Protein AF-A0A183IHG0-F1 (afdb_monomer)

Solvent-accessible surface area (backbone atoms only — not comparable to full-atom values): 10741 Å² total; per-residue (Å²): 137,87,69,76,66,63,61,55,54,58,57,44,57,65,54,65,66,64,78,67,78,83,77,64,92,80,55,91,81,74,73,56,95,62,63,88,54,51,73,65,40,53,49,41,50,54,60,56,46,52,55,64,72,67,48,51,69,80,58,50,41,47,51,57,54,49,48,34,72,80,36,59,76,58,39,66,68,37,84,91,49,49,85,55,53,77,80,56,46,78,76,28,69,68,48,49,53,52,40,54,51,50,54,50,48,55,49,42,50,63,55,20,80,81,40,60,72,68,29,53,58,54,47,54,53,52,40,53,54,36,57,77,57,67,61,49,47,69,66,61,52,59,50,51,65,52,49,35,60,76,60,68,54,80,54,65,69,46,48,50,37,50,49,52,52,50,49,53,52,28,51,50,48,52,58,60,61,68,79,75,117

Nearest PDB structures (foldseek):
  8oup-assembly1_A  TM=8.843E-01  e=2.912E-05  Spisula solidissima
  1dm1-assembly1_A  TM=8.588E-01  e=1.322E-04  Aplysia limacina
  5mba-assembly1_A  TM=8.550E-01  e=1.687E-04  Aplysia limacina
  2fam-assembly1_A  TM=7.960E-01  e=1.953E-04  Aplysia limacina
  3a5a-assembly1_A  TM=8.791E-01  e=3.003E-03  Tokunagayusurika akamusi

Sequence (181 aa):
MYTQSKFCDEEKAGRDAVSGVDAWENTPDGSDFLSHFSLREKELLSVSMKKLEQLEEDNAVKIFIRLFQENPAYKSLFPKLRFMGDADIVNSTALVAHTQLILKMIKTFINGFQNESTCAVVLKRAETAHRKFDIKPSQVSTLFPILMEILDISHNETQAAWKKLFETFSIRIEKMKLYSM

Radius of gyration: 17.23 Å; Cα contacts (8 Å, |Δi|>4): 108; chains: 1; bounding box: 38×42×52 Å

Organism: NCBI:txid241478

Mean predicted aligned error: 10.25 Å

Structure (mmCIF, N/CA/C/O backbone):
data_AF-A0A183IHG0-F1
#
_entry.id   AF-A0A183IHG0-F1
#
loop_
_atom_site.group_PDB
_atom_site.id
_atom_site.type_symbol
_atom_site.label_atom_id
_atom_site.label_alt_id
_atom_site.label_comp_id
_atom_site.label_asym_id
_atom_site.label_entity_id
_atom_site.label_seq_id
_atom_site.pdbx_PDB_ins_code
_atom_site.Cartn_x
_atom_site.Cartn_y
_atom_site.Cartn_z
_atom_site.occupancy
_atom_site.B_iso_or_equiv
_atom_site.auth_seq_id
_atom_site.auth_comp_id
_atom_site.auth_asym_id
_atom_site.auth_atom_id
_atom_site.pdbx_PDB_model_num
ATOM 1 N N . MET A 1 1 ? -9.024 -1.432 33.447 1.00 31.58 1 MET A N 1
ATOM 2 C CA . MET A 1 1 ? -7.582 -1.105 33.445 1.00 31.58 1 MET A CA 1
ATOM 3 C C . MET A 1 1 ? -6.859 -2.153 32.608 1.00 31.58 1 MET A C 1
ATOM 5 O O . MET A 1 1 ? -6.679 -3.269 33.069 1.00 31.58 1 MET A O 1
ATOM 9 N N . TYR A 1 2 ? -6.567 -1.836 31.346 1.00 29.53 2 TYR A N 1
ATOM 10 C CA . TYR A 1 2 ? -5.823 -2.703 30.423 1.00 29.53 2 TYR A CA 1
ATOM 11 C C . TYR A 1 2 ? -4.333 -2.398 30.611 1.00 29.53 2 TYR A C 1
ATOM 13 O O . TYR A 1 2 ? -3.916 -1.264 30.393 1.00 29.53 2 TYR A O 1
ATOM 21 N N . THR A 1 3 ? -3.551 -3.354 31.107 1.00 33.47 3 THR A N 1
ATOM 22 C CA . THR A 1 3 ? -2.159 -3.114 31.501 1.00 33.47 3 THR A CA 1
ATOM 23 C C . THR A 1 3 ? -1.201 -3.135 30.309 1.00 33.47 3 THR A C 1
ATOM 25 O O . THR A 1 3 ? -1.292 -3.959 29.399 1.00 33.47 3 THR A O 1
ATOM 28 N N . GLN A 1 4 ? -0.227 -2.230 30.392 1.00 30.28 4 GLN A N 1
ATOM 29 C CA . GLN A 1 4 ? 0.912 -1.945 29.508 1.00 30.28 4 GLN A CA 1
ATOM 30 C C . GLN A 1 4 ? 1.800 -3.163 29.157 1.00 30.28 4 GLN A C 1
ATOM 32 O O . GLN A 1 4 ? 2.670 -3.071 28.298 1.00 30.28 4 GLN A O 1
ATOM 37 N N . SER A 1 5 ? 1.556 -4.321 29.781 1.00 27.56 5 SER A N 1
ATOM 38 C CA . SER A 1 5 ? 2.349 -5.551 29.649 1.00 27.56 5 SER A CA 1
ATOM 39 C C . SER A 1 5 ? 2.256 -6.195 28.263 1.00 27.56 5 SER A C 1
ATOM 41 O O . SER A 1 5 ? 3.259 -6.678 27.756 1.00 27.56 5 SER A O 1
ATOM 43 N N . LYS A 1 6 ? 1.086 -6.161 27.607 1.00 35.44 6 LYS A N 1
ATOM 44 C CA . LYS A 1 6 ? 0.911 -6.784 26.276 1.00 35.44 6 LYS A CA 1
ATOM 45 C C . LYS A 1 6 ? 1.591 -6.021 25.136 1.00 35.44 6 LYS A C 1
ATOM 47 O O . LYS A 1 6 ? 1.761 -6.577 24.057 1.00 35.44 6 LYS A O 1
ATOM 52 N N . PHE A 1 7 ? 1.964 -4.761 25.362 1.00 27.34 7 PHE A N 1
ATOM 53 C CA . PHE A 1 7 ? 2.604 -3.927 24.345 1.00 27.34 7 PHE A CA 1
ATOM 54 C C . PHE A 1 7 ? 4.066 -4.341 24.115 1.00 27.34 7 PHE A C 1
ATOM 56 O O . PHE A 1 7 ? 4.508 -4.415 22.972 1.00 27.34 7 PHE A O 1
ATOM 63 N N . CYS A 1 8 ? 4.787 -4.706 25.183 1.00 27.98 8 CYS A N 1
ATOM 64 C CA . CYS A 1 8 ? 6.158 -5.21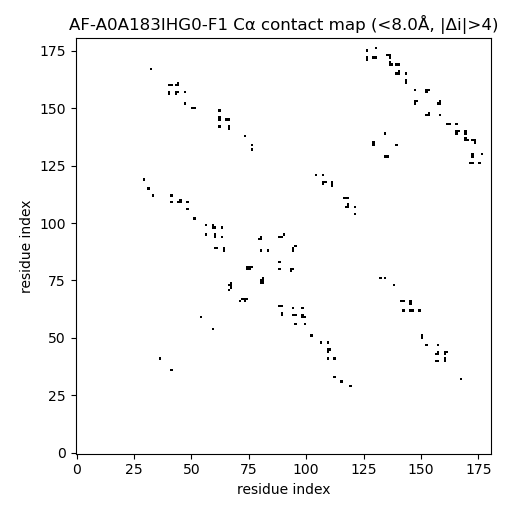2 25.077 1.00 27.98 8 CYS A CA 1
ATOM 65 C C . CYS A 1 8 ? 6.228 -6.592 24.412 1.00 27.98 8 CYS A C 1
ATOM 67 O O . CYS A 1 8 ? 7.162 -6.845 23.657 1.00 27.98 8 CYS A O 1
ATOM 69 N N . ASP A 1 9 ? 5.246 -7.466 24.645 1.00 28.81 9 ASP A N 1
ATOM 70 C CA . ASP A 1 9 ? 5.282 -8.840 24.129 1.00 28.81 9 ASP A CA 1
ATOM 71 C C . ASP A 1 9 ? 5.080 -8.905 22.602 1.00 28.81 9 ASP A C 1
ATOM 73 O O . ASP A 1 9 ? 5.727 -9.708 21.928 1.00 28.81 9 ASP A O 1
ATOM 77 N N . GLU A 1 10 ? 4.258 -8.021 22.020 1.00 33.53 10 GLU A N 1
ATOM 78 C CA . GLU A 1 10 ? 4.063 -7.949 20.559 1.00 33.53 10 GLU A CA 1
ATOM 79 C C . GLU A 1 10 ? 5.271 -7.323 19.836 1.00 33.53 10 GLU A C 1
ATOM 81 O O . GLU A 1 10 ? 5.645 -7.763 18.747 1.00 33.53 10 GLU A O 1
ATOM 86 N N . GLU A 1 11 ? 5.930 -6.336 20.451 1.00 29.59 11 GLU A N 1
ATOM 87 C CA . GLU A 1 11 ? 7.147 -5.717 19.909 1.00 29.59 11 GLU A CA 1
ATOM 88 C C . GLU A 1 11 ? 8.363 -6.656 20.016 1.00 29.59 11 GLU A C 1
ATOM 90 O O . GLU A 1 11 ? 9.250 -6.653 19.159 1.00 29.59 11 GLU A O 1
ATOM 95 N N . LYS A 1 12 ? 8.389 -7.507 21.052 1.00 29.11 12 LYS A N 1
ATOM 96 C CA . LYS A 1 12 ? 9.415 -8.534 21.258 1.00 29.11 12 LYS A CA 1
ATOM 97 C C . LYS A 1 12 ? 9.239 -9.719 20.306 1.00 29.11 12 LYS A C 1
ATOM 99 O O . LYS A 1 12 ? 10.215 -10.128 19.692 1.00 29.11 12 LYS A O 1
ATOM 104 N N . ALA A 1 13 ? 8.007 -10.162 20.042 1.00 32.72 13 ALA A N 1
ATOM 105 C CA . ALA A 1 13 ? 7.731 -11.166 19.008 1.00 32.72 13 ALA A CA 1
ATOM 106 C C . ALA A 1 13 ? 8.153 -10.703 17.594 1.00 32.72 13 ALA A C 1
ATOM 108 O O . ALA A 1 13 ? 8.568 -11.515 16.768 1.00 32.72 13 ALA A O 1
ATOM 109 N N . GLY A 1 14 ? 8.097 -9.393 17.320 1.00 31.39 14 GLY A N 1
ATOM 110 C CA . GLY A 1 14 ? 8.613 -8.802 16.081 1.00 31.39 14 GLY A CA 1
ATOM 111 C C . GLY A 1 14 ? 10.145 -8.728 15.997 1.00 31.39 14 GLY A C 1
ATOM 112 O O . GLY A 1 14 ? 10.688 -8.766 14.891 1.00 31.39 14 GLY A O 1
ATOM 113 N N . ARG A 1 15 ? 10.837 -8.643 17.144 1.00 28.81 15 ARG A N 1
ATOM 114 C CA . ARG A 1 15 ? 12.309 -8.626 17.253 1.00 28.81 15 ARG A CA 1
ATOM 115 C C . ARG A 1 15 ? 12.919 -10.029 17.289 1.00 28.81 15 ARG A C 1
ATOM 117 O O . ARG A 1 15 ? 13.927 -10.250 16.630 1.00 28.81 15 ARG A O 1
ATOM 124 N N . ASP A 1 16 ? 12.294 -10.986 17.966 1.00 29.36 16 ASP A N 1
ATOM 125 C CA . ASP A 1 16 ? 12.826 -12.349 18.110 1.00 29.36 16 ASP A CA 1
ATOM 126 C C . ASP A 1 16 ? 12.657 -13.191 16.829 1.00 29.36 16 ASP A C 1
ATOM 128 O O . ASP A 1 16 ? 13.379 -14.161 16.620 1.00 29.36 16 ASP A O 1
ATOM 132 N N . ALA A 1 17 ? 11.788 -12.773 15.901 1.00 37.28 17 ALA A N 1
ATOM 133 C CA . ALA A 1 17 ? 11.700 -13.343 14.552 1.00 37.28 17 ALA A CA 1
ATOM 134 C C . ALA A 1 17 ? 12.904 -12.993 13.643 1.00 37.28 17 ALA A C 1
ATOM 136 O O . ALA A 1 17 ? 12.949 -13.429 12.494 1.00 37.28 17 ALA A O 1
ATOM 137 N N . VAL A 1 18 ? 13.859 -12.185 14.122 1.00 37.75 18 VAL A N 1
ATOM 138 C CA . VAL A 1 18 ? 15.057 -11.757 13.374 1.00 37.75 18 VAL A CA 1
ATOM 139 C C . VAL A 1 18 ? 16.202 -12.779 13.463 1.00 37.75 18 VAL A C 1
ATOM 141 O O . VAL A 1 18 ? 17.151 -12.674 12.701 1.00 37.75 18 VAL A O 1
ATOM 144 N N . SER A 1 19 ? 16.127 -13.805 14.318 1.00 32.50 19 SER A N 1
ATOM 145 C CA . SER A 1 19 ? 17.223 -14.779 14.500 1.00 32.50 19 SER A CA 1
ATOM 146 C C . SER A 1 19 ? 17.222 -15.966 13.520 1.00 32.50 19 SER A C 1
ATOM 148 O O . SER A 1 19 ? 18.128 -16.790 13.564 1.00 32.50 19 SER A O 1
ATOM 150 N N . GLY A 1 20 ? 16.247 -16.059 12.611 1.00 31.86 20 GLY A N 1
ATOM 151 C CA . GLY A 1 20 ? 16.134 -17.139 11.618 1.00 31.86 20 GLY A CA 1
ATOM 152 C C . GLY A 1 20 ? 16.767 -16.823 10.258 1.00 31.86 20 GLY A C 1
ATOM 153 O O . GLY A 1 20 ? 16.182 -17.165 9.230 1.00 31.86 20 GLY A O 1
ATOM 154 N N . VAL A 1 21 ? 17.904 -16.120 10.235 1.00 39.00 21 VAL A N 1
ATOM 155 C CA . VAL A 1 21 ? 18.522 -15.587 9.003 1.00 39.00 21 VAL A CA 1
ATOM 156 C C . VAL A 1 21 ? 19.038 -16.688 8.062 1.00 39.00 21 VAL A C 1
ATOM 158 O O . VAL A 1 21 ? 19.187 -16.423 6.876 1.00 39.00 21 VAL A O 1
ATOM 161 N N . ASP A 1 22 ? 19.161 -17.938 8.512 1.00 32.91 22 ASP A N 1
ATOM 162 C CA . ASP A 1 22 ? 19.936 -18.949 7.771 1.00 32.91 22 ASP A CA 1
ATOM 163 C C . ASP A 1 22 ? 19.089 -20.045 7.085 1.00 32.91 22 ASP A C 1
ATOM 165 O O . ASP A 1 22 ? 19.629 -20.989 6.516 1.00 32.91 22 ASP A O 1
ATOM 169 N N . ALA A 1 23 ? 17.751 -19.953 7.112 1.00 32.06 23 ALA A N 1
ATOM 170 C CA . ALA A 1 23 ? 16.866 -21.015 6.598 1.00 32.06 23 ALA A CA 1
ATOM 171 C C . ALA A 1 23 ? 16.125 -20.688 5.282 1.00 32.06 23 ALA A C 1
ATOM 173 O O . ALA A 1 23 ? 15.352 -21.516 4.800 1.00 32.06 23 ALA A O 1
ATOM 174 N N . TRP A 1 24 ? 16.316 -19.500 4.696 1.00 38.38 24 TRP A N 1
ATOM 175 C CA . TRP A 1 24 ? 15.502 -19.021 3.562 1.00 38.38 24 TRP A CA 1
ATOM 176 C C . TRP A 1 24 ? 16.268 -18.837 2.243 1.00 38.38 24 TRP A C 1
ATOM 178 O O . TRP A 1 24 ? 15.625 -18.677 1.206 1.00 38.38 24 TRP A O 1
ATOM 188 N N . GLU A 1 25 ? 17.601 -18.960 2.241 1.00 34.91 25 GLU A N 1
ATOM 189 C CA . GLU A 1 25 ? 18.430 -18.874 1.023 1.00 34.91 25 GLU A CA 1
ATOM 190 C C . GLU A 1 25 ? 18.173 -20.011 0.012 1.00 34.91 25 GLU A C 1
ATOM 192 O O . GLU A 1 25 ? 18.588 -19.910 -1.136 1.00 34.91 25 GLU A O 1
ATOM 197 N N . ASN A 1 26 ? 17.443 -21.071 0.390 1.00 37.62 26 ASN A N 1
ATOM 198 C CA . ASN A 1 26 ? 17.262 -22.274 -0.437 1.00 37.62 26 ASN A CA 1
ATOM 199 C C . ASN A 1 26 ? 15.800 -22.625 -0.776 1.00 37.62 26 ASN A C 1
ATOM 201 O O . ASN A 1 26 ? 15.500 -23.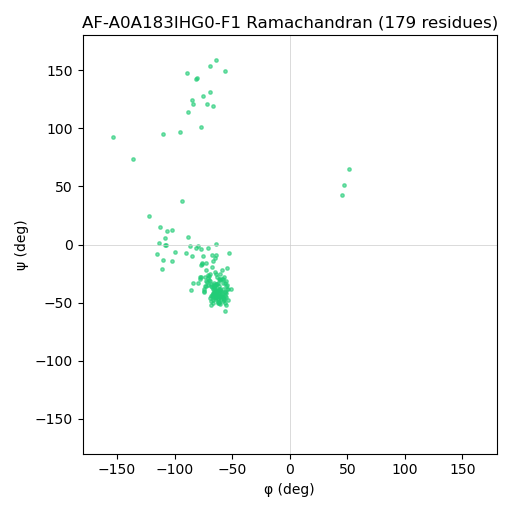783 -1.064 1.00 37.62 26 ASN A O 1
ATOM 205 N N . THR A 1 27 ? 14.870 -21.660 -0.776 1.00 37.56 27 THR A N 1
ATOM 206 C CA . THR A 1 27 ? 13.542 -21.908 -1.378 1.00 37.56 27 THR A CA 1
ATOM 207 C C . THR A 1 27 ? 13.591 -21.660 -2.894 1.00 37.56 27 THR A C 1
ATOM 209 O O . THR A 1 27 ? 13.886 -20.538 -3.304 1.00 37.56 27 THR A O 1
ATOM 212 N N . PRO A 1 28 ? 13.278 -22.653 -3.754 1.00 39.50 28 PRO A N 1
ATOM 213 C CA . PRO A 1 28 ? 13.368 -22.499 -5.213 1.00 39.50 28 PRO A CA 1
ATOM 214 C C . PRO A 1 28 ? 12.416 -21.445 -5.816 1.00 39.50 28 PRO A C 1
ATOM 216 O O . PRO A 1 28 ? 12.528 -21.127 -6.996 1.00 39.50 28 PRO A O 1
ATOM 219 N N . ASP A 1 29 ? 11.475 -20.908 -5.031 1.00 47.28 29 ASP A N 1
ATOM 220 C CA . ASP A 1 29 ? 10.384 -20.029 -5.483 1.00 47.28 29 ASP A CA 1
ATOM 221 C C . ASP A 1 29 ? 10.627 -18.524 -5.251 1.00 47.28 29 ASP A C 1
ATOM 223 O O . ASP A 1 29 ? 9.839 -17.701 -5.717 1.00 47.28 29 ASP A O 1
ATOM 227 N N . GLY A 1 30 ? 11.718 -18.161 -4.565 1.00 48.84 30 GLY A N 1
ATOM 228 C CA . GLY A 1 30 ? 12.100 -16.768 -4.306 1.00 48.84 30 GLY A CA 1
ATOM 229 C C . GLY A 1 30 ? 12.790 -16.070 -5.483 1.00 48.84 30 GLY A C 1
ATOM 230 O O . GLY A 1 30 ? 13.137 -14.898 -5.361 1.00 48.84 30 GLY A O 1
ATOM 231 N N . SER A 1 31 ? 12.997 -16.773 -6.602 1.00 49.72 31 SER A N 1
ATOM 232 C CA . SER A 1 31 ? 13.698 -16.252 -7.777 1.00 49.72 31 SER A CA 1
ATOM 233 C C . SER A 1 31 ? 12.796 -15.314 -8.590 1.00 49.72 31 SER A C 1
ATOM 235 O O . SER A 1 31 ? 11.896 -15.718 -9.322 1.00 49.72 31 SER A O 1
ATOM 237 N N . ASP A 1 32 ? 13.057 -14.027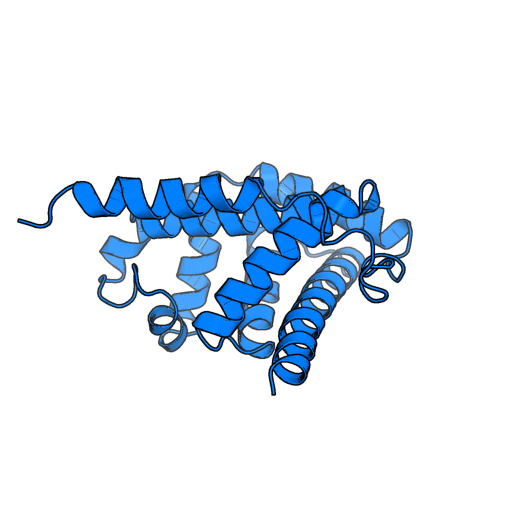 -8.374 1.00 64.31 32 ASP A N 1
ATOM 238 C CA . ASP A 1 32 ? 12.659 -12.842 -9.126 1.00 64.31 32 ASP A CA 1
ATOM 239 C C . ASP A 1 32 ? 11.158 -12.675 -9.449 1.00 64.31 32 ASP A C 1
ATOM 241 O O . ASP A 1 32 ? 10.729 -12.597 -10.603 1.00 64.31 32 ASP A O 1
ATOM 245 N N . PHE A 1 33 ? 10.331 -12.499 -8.410 1.00 67.75 33 PHE A N 1
ATOM 246 C CA . PHE A 1 33 ? 8.948 -12.008 -8.559 1.00 67.75 33 PHE A CA 1
ATOM 247 C C . PHE A 1 33 ? 8.864 -10.568 -9.102 1.00 67.75 33 PHE A C 1
ATOM 249 O O . PHE A 1 33 ? 7.768 -10.026 -9.222 1.00 67.75 33 PHE A O 1
ATOM 256 N N . LEU A 1 34 ? 9.997 -9.922 -9.379 1.00 69.50 34 LEU A N 1
ATOM 257 C CA . LEU A 1 34 ? 10.084 -8.604 -9.991 1.00 69.50 34 LEU A CA 1
ATOM 258 C C . LEU A 1 34 ? 10.714 -8.663 -11.403 1.00 69.50 34 LEU A C 1
ATOM 260 O O . LEU A 1 34 ? 10.820 -7.620 -12.062 1.00 69.50 34 LEU A O 1
ATOM 264 N N . SER A 1 35 ? 11.063 -9.863 -11.891 1.00 77.81 35 SER A N 1
ATOM 265 C CA . SER A 1 35 ? 11.724 -10.117 -13.186 1.00 77.81 35 SER A CA 1
ATOM 266 C C . SER A 1 35 ? 10.863 -9.660 -14.339 1.00 77.81 35 SER A C 1
ATOM 268 O O . SER A 1 35 ? 11.354 -9.156 -15.347 1.00 77.81 35 SER A O 1
ATOM 270 N N . HIS A 1 36 ? 9.550 -9.828 -14.188 1.00 83.06 36 HIS A N 1
ATOM 271 C CA . HIS A 1 36 ? 8.581 -9.551 -15.232 1.00 83.06 36 HIS A CA 1
ATOM 272 C C . HIS A 1 36 ? 8.305 -8.058 -15.405 1.00 83.06 36 HIS A C 1
ATOM 274 O O . HIS A 1 36 ? 7.563 -7.701 -16.321 1.00 83.06 36 HIS A O 1
ATOM 280 N N . PHE A 1 37 ? 8.876 -7.177 -14.575 1.00 89.00 37 PHE A N 1
ATOM 281 C CA . PHE A 1 37 ? 8.826 -5.728 -14.780 1.00 89.00 37 PHE A CA 1
ATOM 282 C C . PHE A 1 37 ? 9.945 -5.271 -15.721 1.00 89.00 37 PHE A C 1
ATOM 284 O O . PHE A 1 37 ? 11.133 -5.461 -15.460 1.00 89.00 37 PHE A O 1
ATOM 291 N N . SER A 1 38 ? 9.562 -4.597 -16.801 1.00 91.75 38 SER A N 1
ATOM 292 C CA . SER A 1 38 ? 10.483 -3.917 -17.709 1.00 91.75 38 SER A CA 1
ATOM 293 C C . SER A 1 38 ? 11.212 -2.769 -17.009 1.00 91.75 38 SER A C 1
ATOM 295 O O . SER A 1 38 ? 10.723 -2.197 -16.033 1.00 91.75 38 SER A O 1
ATOM 297 N N . LEU A 1 39 ? 12.363 -2.366 -17.555 1.00 90.56 39 LEU A N 1
ATOM 298 C CA . LEU A 1 39 ? 13.110 -1.208 -17.053 1.00 90.56 39 LEU A CA 1
ATOM 299 C C . LEU A 1 39 ? 12.238 0.059 -17.002 1.00 90.56 39 LEU A C 1
ATOM 301 O O . LEU A 1 39 ? 12.305 0.814 -16.036 1.00 90.56 39 LEU A O 1
ATOM 305 N N . ARG A 1 40 ? 11.371 0.244 -18.005 1.00 94.00 40 ARG A N 1
ATOM 306 C CA . ARG A 1 40 ? 10.429 1.364 -18.075 1.00 94.00 40 ARG A CA 1
ATOM 307 C C . ARG A 1 40 ? 9.396 1.326 -16.952 1.00 94.00 40 ARG A C 1
ATOM 309 O O . ARG A 1 40 ? 9.156 2.345 -16.317 1.00 94.00 40 ARG A O 1
ATOM 316 N N . GLU A 1 41 ? 8.801 0.169 -16.673 1.00 93.56 41 GLU A N 1
ATOM 317 C CA . GLU A 1 41 ? 7.848 0.031 -15.562 1.00 93.56 41 GLU A CA 1
ATOM 318 C C . GLU A 1 41 ? 8.531 0.281 -14.211 1.00 93.56 41 GLU A C 1
ATOM 320 O O . GLU A 1 41 ? 7.979 0.991 -13.371 1.00 93.56 41 GLU A O 1
ATOM 325 N N . LYS A 1 42 ? 9.755 -0.234 -14.022 1.00 91.12 42 LYS A N 1
ATOM 326 C CA . LYS A 1 42 ? 10.571 0.009 -12.820 1.00 91.12 42 LYS A CA 1
ATOM 327 C C . LYS A 1 42 ? 10.866 1.500 -12.630 1.00 91.12 42 LYS A C 1
ATOM 329 O O . LYS A 1 42 ? 10.731 2.016 -11.520 1.00 91.12 42 LYS A O 1
ATOM 334 N N . GLU A 1 43 ? 11.224 2.205 -13.702 1.00 92.06 43 GLU A N 1
ATOM 335 C CA . GLU A 1 43 ? 11.426 3.658 -13.697 1.00 92.06 43 GLU A CA 1
ATOM 336 C C . GLU A 1 43 ? 10.133 4.412 -13.346 1.00 92.06 43 GLU A C 1
ATOM 338 O O . GLU A 1 43 ? 10.138 5.239 -12.434 1.00 92.06 43 GLU A O 1
ATOM 343 N N . LEU A 1 44 ? 9.015 4.100 -14.012 1.00 94.31 44 LEU A N 1
ATOM 344 C CA . LEU A 1 44 ? 7.719 4.745 -13.774 1.00 94.31 44 LEU A CA 1
ATOM 345 C C . LEU A 1 44 ? 7.262 4.578 -12.321 1.00 94.31 44 LEU A C 1
ATOM 347 O O . LEU A 1 44 ? 6.835 5.551 -11.694 1.00 94.31 44 LEU A O 1
ATOM 351 N N . LEU A 1 45 ? 7.396 3.370 -11.767 1.00 92.56 45 LEU A N 1
ATOM 352 C CA . LEU A 1 45 ? 7.113 3.080 -10.362 1.00 92.56 45 LEU A CA 1
ATOM 353 C C . LEU A 1 45 ? 8.036 3.874 -9.435 1.00 92.56 45 LEU A C 1
ATOM 355 O O . LEU A 1 45 ? 7.557 4.522 -8.512 1.00 92.56 45 LEU A O 1
ATOM 359 N N . SER A 1 46 ? 9.341 3.902 -9.709 1.00 89.94 46 SER A N 1
ATOM 360 C CA . SER A 1 46 ? 10.317 4.617 -8.872 1.00 89.94 46 SER A CA 1
ATOM 361 C C . SER A 1 46 ? 10.088 6.133 -8.864 1.00 89.94 46 SER A C 1
ATOM 363 O O . SER A 1 46 ? 10.177 6.774 -7.818 1.00 89.94 46 SER A O 1
ATOM 365 N N . VAL A 1 47 ? 9.772 6.727 -10.019 1.00 90.94 47 VAL A N 1
ATOM 366 C CA . VAL A 1 47 ? 9.489 8.166 -10.141 1.00 90.94 47 VAL A CA 1
ATOM 367 C C . VAL A 1 47 ? 8.179 8.518 -9.448 1.00 90.94 47 VAL A C 1
ATOM 369 O O . VAL A 1 47 ? 8.135 9.462 -8.661 1.00 90.94 47 VAL A O 1
ATOM 372 N N . SER A 1 48 ? 7.116 7.758 -9.712 1.00 90.69 48 SER A N 1
ATOM 373 C CA . SER A 1 48 ? 5.799 8.030 -9.127 1.00 90.69 48 SER A CA 1
ATOM 374 C C . SER A 1 48 ? 5.730 7.718 -7.630 1.00 90.69 48 SER A C 1
ATOM 376 O O . SER A 1 48 ? 4.991 8.389 -6.915 1.00 90.69 48 SER A O 1
ATOM 378 N N . MET A 1 49 ? 6.561 6.804 -7.121 1.00 87.94 49 MET A N 1
ATOM 379 C CA . MET A 1 49 ? 6.700 6.535 -5.688 1.00 87.94 49 MET A CA 1
ATOM 380 C C . MET A 1 49 ? 7.131 7.772 -4.891 1.00 87.94 49 MET A C 1
ATOM 382 O O . MET A 1 49 ? 6.712 7.935 -3.749 1.00 87.94 49 MET A O 1
ATOM 386 N N . LYS A 1 50 ? 7.891 8.699 -5.489 1.00 87.06 50 LYS A N 1
ATOM 387 C CA . LYS A 1 50 ? 8.271 9.955 -4.818 1.00 87.06 50 LYS A CA 1
ATOM 388 C C . LYS A 1 50 ? 7.058 10.801 -4.426 1.00 87.06 50 LYS A C 1
ATOM 390 O O . LYS A 1 50 ? 7.114 11.490 -3.415 1.00 87.06 50 LYS A O 1
ATOM 395 N N . LYS A 1 51 ? 5.947 10.712 -5.173 1.00 85.31 51 LYS A N 1
ATOM 396 C CA . LYS A 1 51 ? 4.682 11.354 -4.782 1.00 85.31 51 LYS A CA 1
ATOM 397 C C . LYS A 1 51 ? 4.121 10.749 -3.491 1.00 85.31 51 LYS A C 1
ATOM 399 O O . LYS A 1 51 ? 3.600 11.475 -2.654 1.00 85.31 51 LYS A O 1
ATOM 404 N N . LEU A 1 52 ? 4.270 9.433 -3.311 1.00 81.62 52 LEU A N 1
ATOM 405 C CA . LEU A 1 52 ? 3.844 8.729 -2.098 1.00 81.62 52 LEU A CA 1
ATOM 406 C C . LEU A 1 52 ? 4.694 9.117 -0.882 1.00 81.62 52 LEU A C 1
ATOM 408 O O . LEU A 1 52 ? 4.180 9.202 0.224 1.00 81.62 52 LEU A O 1
ATOM 412 N N . GLU A 1 53 ? 5.984 9.383 -1.085 1.00 79.06 53 GLU A N 1
ATOM 413 C CA . GLU A 1 53 ? 6.906 9.829 -0.028 1.00 79.06 53 GLU A CA 1
ATOM 414 C C . GLU A 1 53 ? 6.678 11.280 0.412 1.00 79.06 53 GLU A C 1
ATOM 416 O O . GLU A 1 53 ? 7.077 11.656 1.510 1.00 79.06 53 GLU A O 1
ATOM 421 N N . GLN A 1 54 ? 6.057 12.088 -0.447 1.00 81.81 54 GLN A N 1
ATOM 422 C CA . GLN A 1 54 ? 5.723 13.489 -0.182 1.00 81.81 54 GLN A CA 1
ATOM 423 C C . GLN A 1 54 ? 4.340 13.665 0.458 1.00 81.81 54 GLN A C 1
ATOM 425 O O . GLN A 1 54 ? 3.994 14.778 0.849 1.00 81.81 54 GLN A O 1
ATOM 430 N N . LEU A 1 55 ? 3.542 12.597 0.562 1.00 78.75 55 LEU A N 1
ATOM 431 C CA . LEU A 1 55 ? 2.262 12.650 1.258 1.00 78.75 55 LEU A CA 1
ATOM 432 C C . LEU A 1 55 ? 2.491 12.875 2.753 1.00 78.75 55 LEU A C 1
ATOM 434 O O . LEU A 1 55 ? 3.090 12.046 3.436 1.00 78.75 55 LEU A O 1
ATOM 438 N N . GLU A 1 56 ? 1.955 13.981 3.262 1.00 75.50 56 GLU A N 1
ATOM 439 C CA . GLU A 1 56 ? 1.822 14.201 4.702 1.00 75.50 56 GLU A CA 1
ATOM 440 C C . GLU A 1 56 ? 1.029 13.054 5.346 1.00 75.50 56 GLU A C 1
ATOM 442 O O . GLU A 1 56 ? 0.139 12.470 4.718 1.00 75.50 56 GLU A O 1
ATOM 447 N N . GLU A 1 57 ? 1.328 12.736 6.608 1.00 70.25 57 GLU A N 1
ATOM 448 C CA . GLU A 1 57 ? 0.709 11.603 7.314 1.00 70.25 57 GLU A CA 1
ATOM 449 C C . GLU A 1 57 ? -0.825 11.684 7.312 1.00 70.25 57 GLU A C 1
ATOM 451 O O . GLU A 1 57 ? -1.499 10.696 7.006 1.00 70.25 57 GLU A O 1
ATOM 456 N N . ASP A 1 58 ? -1.369 12.884 7.526 1.00 68.00 58 ASP A N 1
ATOM 457 C CA . ASP A 1 58 ? -2.809 13.160 7.493 1.00 68.00 58 ASP A CA 1
ATOM 458 C C . ASP A 1 58 ? -3.433 12.879 6.117 1.00 68.00 58 ASP A C 1
ATOM 460 O O . ASP A 1 58 ? -4.602 12.501 6.016 1.00 68.00 58 ASP A O 1
ATOM 464 N N . ASN A 1 59 ? -2.662 13.020 5.036 1.00 76.44 59 ASN A N 1
ATOM 465 C CA . ASN A 1 59 ? -3.114 12.709 3.682 1.00 76.44 59 ASN A CA 1
ATOM 466 C C . ASN A 1 59 ? -2.970 11.220 3.354 1.00 76.44 59 ASN A C 1
ATOM 468 O O . ASN A 1 59 ? -3.815 10.668 2.651 1.00 76.44 59 ASN A O 1
ATOM 472 N N . ALA A 1 60 ? -1.958 10.545 3.896 1.00 80.00 60 ALA A N 1
ATOM 473 C CA . ALA A 1 60 ? -1.781 9.110 3.713 1.00 80.00 60 ALA A CA 1
ATOM 474 C C . ALA A 1 60 ? -2.935 8.309 4.342 1.00 80.00 60 ALA A C 1
ATOM 476 O O . ALA A 1 60 ? -3.434 7.351 3.749 1.00 80.00 60 ALA A O 1
ATOM 477 N N . VAL A 1 61 ? -3.412 8.724 5.520 1.00 88.62 61 VAL A N 1
ATOM 478 C CA . VAL A 1 61 ? -4.529 8.062 6.215 1.00 88.62 61 VAL A CA 1
ATOM 479 C C . VAL A 1 61 ? -5.835 8.139 5.408 1.00 88.62 61 VAL A C 1
ATOM 481 O O . VAL A 1 61 ? -6.653 7.213 5.473 1.00 88.62 61 VAL A O 1
ATOM 484 N N . LYS A 1 62 ? -6.011 9.172 4.565 1.00 89.31 62 LYS A N 1
ATOM 485 C CA . LYS A 1 62 ? -7.190 9.323 3.688 1.00 89.31 62 LYS A CA 1
ATOM 486 C C . LYS A 1 62 ? -7.391 8.132 2.754 1.00 89.31 62 LYS A C 1
ATOM 488 O O . LYS A 1 62 ? -8.537 7.830 2.434 1.00 89.31 62 LYS A O 1
ATOM 493 N N . ILE A 1 63 ? -6.323 7.416 2.389 1.00 90.31 63 ILE A N 1
ATOM 494 C CA . ILE A 1 63 ? -6.400 6.189 1.584 1.00 90.31 63 ILE A CA 1
ATOM 495 C C . ILE A 1 63 ? -7.316 5.161 2.265 1.00 90.31 63 ILE A C 1
ATOM 497 O O . ILE A 1 63 ? -8.248 4.636 1.658 1.00 90.31 63 ILE A O 1
ATOM 501 N N . PHE A 1 64 ? -7.090 4.894 3.551 1.00 91.19 64 PHE A N 1
ATOM 502 C CA . PHE A 1 64 ? -7.865 3.902 4.294 1.00 91.19 64 PHE A CA 1
ATOM 503 C C . PHE A 1 64 ? -9.222 4.425 4.752 1.00 91.19 64 PHE A C 1
ATOM 505 O O . PHE A 1 64 ? -10.185 3.662 4.778 1.00 91.19 64 PHE A O 1
ATOM 512 N N . ILE A 1 65 ? -9.331 5.719 5.067 1.00 91.81 65 ILE A N 1
ATOM 513 C CA . ILE A 1 65 ? -10.637 6.336 5.331 1.00 91.81 65 ILE A CA 1
ATOM 514 C C . ILE A 1 65 ? -11.543 6.174 4.115 1.00 91.81 65 ILE A C 1
ATOM 516 O O . ILE A 1 65 ? -12.678 5.720 4.256 1.00 91.81 65 ILE A O 1
ATOM 520 N N . ARG A 1 66 ? -11.026 6.452 2.914 1.00 92.75 66 ARG A N 1
ATOM 521 C CA . ARG A 1 66 ? -11.779 6.266 1.679 1.00 92.75 66 ARG A CA 1
ATOM 522 C C . ARG A 1 66 ? -12.122 4.798 1.436 1.00 92.75 66 ARG A C 1
ATOM 524 O O . ARG A 1 66 ? -13.270 4.494 1.124 1.00 92.75 66 ARG A O 1
ATOM 531 N N . LEU A 1 67 ? -11.179 3.886 1.683 1.00 93.44 67 LEU A N 1
ATOM 532 C CA . LEU A 1 67 ? -11.419 2.443 1.589 1.00 93.44 67 LEU A CA 1
ATOM 533 C C . LEU A 1 67 ? -12.590 1.998 2.476 1.00 93.44 67 LEU A C 1
ATOM 535 O O . LEU A 1 67 ? -13.441 1.242 2.017 1.00 93.44 67 LEU A O 1
ATOM 539 N N . PHE A 1 68 ? -12.656 2.467 3.726 1.00 92.88 68 PHE A N 1
ATOM 540 C CA . PHE A 1 68 ? -13.745 2.124 4.645 1.00 92.88 68 PHE A CA 1
ATOM 541 C C . PHE A 1 68 ? -15.069 2.794 4.281 1.00 92.88 68 PHE A C 1
ATOM 543 O O . PHE A 1 68 ? -16.115 2.192 4.492 1.00 92.88 68 PHE A O 1
ATOM 550 N N . GLN A 1 69 ? -15.047 3.999 3.712 1.00 91.81 69 GLN A N 1
ATOM 551 C CA . GLN A 1 69 ? -16.259 4.660 3.221 1.00 91.81 69 GLN A CA 1
ATOM 552 C C . GLN A 1 69 ? -16.861 3.924 2.019 1.00 91.81 69 GLN A C 1
ATOM 554 O O . GLN A 1 69 ? -18.069 3.710 1.972 1.00 91.81 69 GLN A O 1
ATOM 559 N N . GLU A 1 70 ? -16.025 3.509 1.066 1.00 93.50 70 GLU A N 1
ATOM 560 C CA . GLU A 1 70 ? -16.466 2.786 -0.132 1.00 93.50 70 GLU A CA 1
ATOM 561 C C . GLU A 1 70 ? -16.774 1.311 0.156 1.00 93.50 70 GLU A C 1
ATOM 563 O O . GLU A 1 70 ? -17.618 0.708 -0.503 1.00 93.50 70 GLU A O 1
ATOM 568 N N . ASN A 1 71 ? -16.112 0.727 1.160 1.00 93.12 71 ASN A N 1
ATOM 569 C CA . ASN A 1 71 ? -16.252 -0.678 1.534 1.00 93.12 71 ASN A CA 1
ATOM 570 C C . ASN A 1 71 ? -16.358 -0.828 3.066 1.00 93.12 71 ASN A C 1
ATOM 572 O O . ASN A 1 71 ? -15.423 -1.325 3.702 1.00 93.12 71 ASN A O 1
ATOM 576 N N . PRO A 1 72 ? -17.498 -0.469 3.695 1.00 91.44 72 PRO A N 1
ATOM 577 C CA . PRO A 1 72 ? -17.637 -0.471 5.159 1.00 91.44 72 PRO A CA 1
ATOM 578 C C . PRO A 1 72 ? -17.333 -1.817 5.821 1.00 91.44 72 PRO A C 1
ATOM 580 O O . PRO A 1 72 ? -16.766 -1.872 6.914 1.00 91.44 72 PRO A O 1
ATOM 583 N N . ALA A 1 73 ? -17.638 -2.919 5.129 1.00 91.19 73 ALA A N 1
ATOM 584 C CA . ALA A 1 73 ? -17.330 -4.268 5.591 1.00 91.19 73 ALA A CA 1
ATOM 585 C C . ALA A 1 73 ? -15.822 -4.509 5.784 1.00 91.19 73 ALA A C 1
ATOM 587 O O . ALA A 1 73 ? -15.440 -5.343 6.596 1.00 91.19 73 ALA A O 1
ATOM 588 N N . TYR A 1 74 ? -14.941 -3.782 5.091 1.00 92.06 74 TYR A N 1
ATOM 589 C CA . TYR A 1 74 ? -13.497 -3.994 5.218 1.00 92.06 74 TYR A CA 1
ATOM 590 C C . TYR A 1 74 ? -12.973 -3.556 6.579 1.00 92.06 74 TYR A C 1
ATOM 592 O O . TYR A 1 74 ? -11.999 -4.134 7.053 1.00 92.06 74 TYR A O 1
ATOM 600 N N . LYS A 1 75 ? -13.644 -2.620 7.264 1.00 90.44 75 LYS A N 1
ATOM 601 C CA . LYS A 1 75 ? -13.258 -2.188 8.614 1.00 90.44 75 LYS A CA 1
ATOM 602 C C . LYS A 1 75 ? -13.182 -3.365 9.600 1.00 90.44 75 LYS A C 1
ATOM 604 O O . LYS A 1 75 ? -12.325 -3.372 10.484 1.00 90.44 75 LYS A O 1
ATOM 609 N N . SER A 1 76 ? -14.007 -4.406 9.431 1.00 90.00 76 SER A N 1
ATOM 610 C CA . SER A 1 76 ? -13.982 -5.585 10.311 1.00 90.00 76 SER A CA 1
ATOM 611 C C . SER A 1 76 ? -12.704 -6.424 10.187 1.00 90.00 76 SER A C 1
ATOM 613 O O . SER A 1 76 ? -12.392 -7.178 11.110 1.00 90.00 76 SER A O 1
ATOM 615 N N . LEU A 1 77 ? -11.951 -6.273 9.090 1.00 88.81 77 LEU A N 1
ATOM 616 C CA . LEU A 1 77 ? -10.664 -6.940 8.855 1.00 88.81 77 LEU A CA 1
ATOM 617 C C . LEU A 1 77 ? -9.519 -6.332 9.676 1.00 88.81 77 LEU A C 1
ATOM 619 O O . LEU A 1 77 ? -8.437 -6.909 9.732 1.00 88.81 77 LEU A O 1
ATOM 623 N N . PHE A 1 78 ? -9.747 -5.187 10.328 1.00 89.25 78 PHE A N 1
ATOM 624 C CA . PHE A 1 78 ? -8.749 -4.453 11.100 1.00 89.25 78 PHE A CA 1
ATOM 625 C C . PHE A 1 78 ? -9.090 -4.559 12.593 1.00 89.25 78 PHE A C 1
ATOM 627 O O . PHE A 1 78 ? -9.877 -3.759 13.104 1.00 89.25 78 PHE A O 1
ATOM 634 N N . PRO A 1 79 ? -8.507 -5.510 13.353 1.00 88.38 79 PRO A N 1
ATOM 635 C CA . PRO A 1 79 ? -8.931 -5.791 14.729 1.00 88.38 79 PRO A CA 1
ATOM 636 C C . PRO A 1 79 ? -8.863 -4.589 15.670 1.00 88.38 79 PRO A C 1
ATOM 638 O O . PRO A 1 79 ? -9.690 -4.475 16.571 1.00 88.38 79 PRO A O 1
ATOM 641 N N . LYS A 1 80 ? -7.885 -3.698 15.453 1.00 88.19 80 LYS A N 1
ATOM 642 C CA . LYS A 1 80 ? -7.693 -2.479 16.251 1.00 88.19 80 LYS A CA 1
ATOM 643 C C . LYS A 1 80 ? -8.679 -1.362 15.887 1.00 88.19 80 LYS A C 1
ATOM 645 O O . LYS A 1 80 ? -8.851 -0.464 16.694 1.00 88.19 80 LYS A O 1
ATOM 650 N N . LEU A 1 81 ? -9.327 -1.425 14.719 1.00 90.00 81 LEU A N 1
ATOM 651 C CA . LEU A 1 81 ? -10.210 -0.370 14.198 1.00 90.00 81 LEU A CA 1
ATOM 652 C C . LEU A 1 81 ? -11.690 -0.781 14.173 1.00 90.00 81 LEU A C 1
ATOM 654 O O . LEU A 1 81 ? -12.565 0.078 14.169 1.00 90.00 81 LEU A O 1
ATOM 658 N N . ARG A 1 82 ? -11.997 -2.086 14.179 1.00 88.50 82 ARG A N 1
ATOM 659 C CA . ARG A 1 82 ? -13.351 -2.616 13.920 1.00 88.50 82 ARG A CA 1
ATOM 660 C C . ARG A 1 82 ? -14.462 -2.129 14.854 1.00 88.50 82 ARG A C 1
ATOM 662 O O . ARG A 1 82 ? -15.624 -2.192 14.472 1.00 88.50 82 ARG A O 1
ATOM 669 N N . PHE A 1 83 ? -14.116 -1.665 16.053 1.00 88.75 83 PHE A N 1
ATOM 670 C CA . PHE A 1 83 ? -15.069 -1.145 17.043 1.00 88.75 83 PHE A CA 1
ATOM 671 C C . PHE A 1 83 ? -15.008 0.377 17.207 1.00 88.75 83 PHE A C 1
ATOM 673 O O . PHE A 1 83 ? -15.747 0.926 18.016 1.00 88.75 83 PHE A O 1
ATOM 680 N N . MET A 1 84 ? -14.123 1.055 16.474 1.00 89.62 84 MET A N 1
ATOM 681 C CA . MET A 1 84 ? -14.008 2.507 16.527 1.00 89.62 84 MET A CA 1
ATOM 682 C C . MET A 1 84 ? -15.091 3.156 15.654 1.00 89.62 84 MET A C 1
ATOM 684 O O . MET A 1 84 ? -15.444 2.647 14.578 1.00 89.62 84 MET A O 1
ATOM 688 N N . GLY A 1 85 ? -15.617 4.285 16.132 1.00 87.00 85 GLY A N 1
ATOM 689 C CA . GLY A 1 85 ? -16.472 5.159 15.338 1.00 87.00 85 GLY A CA 1
ATOM 690 C C . GLY A 1 85 ? -15.665 5.852 14.244 1.00 87.00 85 GLY A C 1
ATOM 691 O O . GLY A 1 85 ? -14.458 6.043 14.380 1.00 87.00 85 GLY A O 1
ATOM 692 N N . ASP A 1 86 ? -16.317 6.238 13.150 1.00 80.81 86 ASP A N 1
ATOM 693 C CA . ASP A 1 86 ? -15.611 6.774 11.980 1.00 80.81 86 ASP A CA 1
ATOM 694 C C . ASP A 1 86 ? -14.854 8.078 12.296 1.00 80.81 86 ASP A C 1
ATOM 696 O O . ASP A 1 86 ? -13.754 8.277 11.787 1.00 80.81 86 ASP A O 1
ATOM 700 N N . ALA A 1 87 ? -15.376 8.910 13.206 1.00 83.12 87 ALA A N 1
ATOM 701 C CA . ALA A 1 87 ? -14.692 10.114 13.688 1.00 83.12 87 ALA A CA 1
ATOM 702 C C . ALA A 1 87 ? -13.407 9.805 14.484 1.00 83.12 87 ALA A C 1
ATOM 704 O O . ALA A 1 87 ? -12.420 10.529 14.365 1.00 83.12 87 ALA A O 1
ATOM 705 N N . ASP A 1 88 ? -13.391 8.711 15.251 1.00 86.12 88 ASP A N 1
ATOM 706 C CA . ASP A 1 88 ? -12.240 8.317 16.076 1.00 86.12 88 ASP A CA 1
ATOM 707 C C . ASP A 1 88 ? -11.134 7.665 15.237 1.00 86.12 88 ASP A C 1
ATOM 709 O O . ASP A 1 88 ? -9.948 7.760 15.558 1.00 86.12 88 ASP A O 1
ATOM 713 N N . ILE A 1 89 ? -11.513 7.000 14.142 1.00 87.12 89 ILE A N 1
ATOM 714 C CA . ILE A 1 89 ? -10.583 6.278 13.266 1.00 87.12 89 ILE A CA 1
ATOM 715 C C . ILE A 1 89 ? -9.612 7.229 12.574 1.00 87.12 89 ILE A C 1
ATOM 717 O O . ILE A 1 89 ? -8.428 6.895 12.477 1.00 87.12 89 ILE A O 1
ATOM 721 N N . VAL A 1 90 ? -10.098 8.397 12.134 1.00 83.44 90 VAL A N 1
ATOM 722 C CA . VAL A 1 90 ? -9.317 9.406 11.393 1.00 83.44 90 VAL A CA 1
ATOM 723 C C . VAL A 1 90 ? -8.043 9.796 12.141 1.00 83.44 90 VAL A C 1
ATOM 725 O O . VAL A 1 90 ? -6.993 9.912 11.522 1.00 83.44 90 VAL A O 1
ATOM 728 N N . ASN A 1 91 ? -8.113 9.895 13.470 1.00 81.56 91 ASN A N 1
ATOM 729 C CA . ASN A 1 91 ? -6.990 10.299 14.322 1.00 81.56 91 ASN A CA 1
ATOM 730 C C . ASN A 1 91 ? -6.383 9.127 15.109 1.00 81.56 91 ASN A C 1
ATOM 732 O O . ASN A 1 91 ? -5.618 9.324 16.055 1.00 81.56 91 ASN A O 1
ATOM 736 N N . SER A 1 92 ? -6.746 7.887 14.773 1.00 89.44 92 SER A N 1
ATOM 737 C CA . SER A 1 92 ? -6.276 6.729 15.525 1.00 89.44 92 SER A CA 1
ATOM 738 C C . SER A 1 92 ? -4.811 6.423 15.200 1.00 89.44 92 SER A C 1
ATOM 740 O O . SER A 1 92 ? -4.427 6.200 14.049 1.00 89.44 92 SER A O 1
ATOM 742 N N . THR A 1 93 ? -3.985 6.306 16.240 1.00 89.12 93 THR A N 1
ATOM 743 C CA . THR A 1 93 ? -2.575 5.895 16.105 1.00 89.12 93 THR A CA 1
ATOM 744 C C . THR A 1 93 ? -2.434 4.526 15.435 1.00 89.12 93 THR A C 1
ATOM 746 O O . THR A 1 93 ? -1.459 4.266 14.732 1.00 89.12 93 THR A O 1
ATOM 749 N N . ALA A 1 94 ? -3.433 3.654 15.603 1.00 88.75 94 ALA A N 1
ATOM 750 C CA . ALA A 1 94 ? -3.495 2.357 14.944 1.00 88.75 94 ALA A CA 1
ATOM 751 C C . ALA A 1 94 ? -3.619 2.477 13.416 1.00 88.75 94 ALA A C 1
ATOM 753 O O . ALA A 1 94 ? -2.974 1.706 12.703 1.00 88.75 94 ALA A O 1
ATOM 754 N N . LEU A 1 95 ? -4.421 3.423 12.914 1.00 89.81 95 LEU A N 1
ATOM 755 C CA . LEU A 1 95 ? -4.572 3.628 11.478 1.00 89.81 95 LEU A CA 1
ATOM 756 C C . LEU A 1 95 ? -3.350 4.319 10.871 1.00 89.81 95 LEU A C 1
ATOM 758 O O . LEU A 1 95 ? -2.884 3.895 9.812 1.00 89.81 95 LEU A O 1
ATOM 762 N N . VAL A 1 96 ? -2.787 5.313 11.564 1.00 87.88 96 VAL A N 1
ATOM 763 C CA . VAL A 1 96 ? -1.528 5.963 11.162 1.00 87.88 96 VAL A CA 1
ATOM 764 C C . VAL A 1 96 ? -0.421 4.918 11.010 1.00 87.88 96 VAL A C 1
ATOM 766 O O . VAL A 1 96 ? 0.173 4.792 9.939 1.00 87.88 96 VAL A O 1
ATOM 769 N N . ALA A 1 97 ? -0.217 4.078 12.030 1.00 86.31 97 ALA A N 1
ATOM 770 C CA . ALA A 1 97 ? 0.806 3.035 12.001 1.00 86.31 97 ALA A CA 1
ATOM 771 C C . ALA A 1 97 ? 0.579 2.010 10.875 1.00 86.31 97 ALA A C 1
ATOM 773 O O . ALA A 1 97 ? 1.531 1.577 10.223 1.00 86.31 97 ALA A O 1
ATOM 774 N N . HIS A 1 98 ? -0.675 1.616 10.622 1.00 87.56 98 HIS A N 1
ATOM 775 C CA . HIS A 1 98 ? -0.983 0.692 9.530 1.00 87.56 98 HIS A CA 1
ATOM 776 C C . HIS A 1 98 ? -0.719 1.320 8.157 1.00 87.56 98 HIS A C 1
ATOM 778 O O . HIS A 1 98 ? -0.137 0.681 7.282 1.00 87.56 98 HIS A O 1
ATOM 784 N N . THR A 1 99 ? -1.091 2.586 7.989 1.00 87.19 99 THR A N 1
ATOM 785 C CA . THR A 1 99 ? -0.841 3.345 6.764 1.00 87.19 99 THR A CA 1
ATOM 786 C C . THR A 1 99 ? 0.659 3.437 6.492 1.00 87.19 99 THR A C 1
ATOM 788 O O . THR A 1 99 ? 1.112 3.023 5.427 1.00 87.19 99 THR A O 1
ATOM 791 N N . GLN A 1 100 ? 1.453 3.862 7.480 1.00 84.44 100 GLN A N 1
ATOM 792 C CA . GLN A 1 100 ? 2.915 3.929 7.377 1.00 84.44 100 GLN A CA 1
ATOM 793 C C . GLN A 1 100 ? 3.539 2.571 7.018 1.00 84.44 100 GLN A C 1
ATOM 795 O O . GLN A 1 100 ? 4.451 2.506 6.191 1.00 84.44 100 GLN A O 1
ATOM 800 N N . LEU A 1 101 ? 3.039 1.474 7.601 1.00 84.19 101 LEU A N 1
ATOM 801 C CA . LEU A 1 101 ? 3.501 0.122 7.282 1.00 84.19 101 LEU A CA 1
ATOM 802 C C . LEU A 1 101 ? 3.276 -0.222 5.804 1.00 84.19 101 LEU A C 1
ATOM 804 O O . LEU A 1 101 ? 4.181 -0.752 5.162 1.00 84.19 101 LEU A O 1
ATOM 808 N N . ILE A 1 102 ? 2.098 0.092 5.260 1.00 84.88 102 ILE 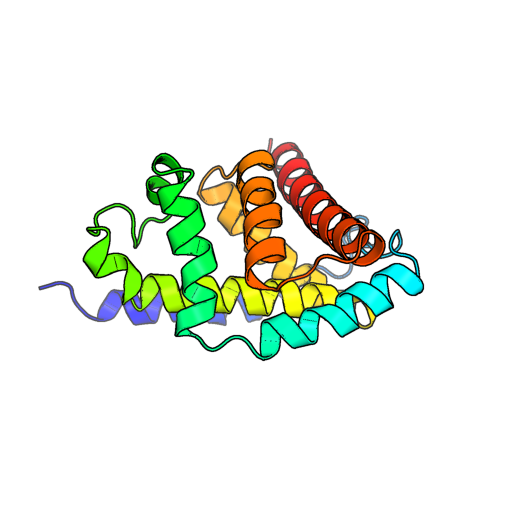A N 1
ATOM 809 C CA . ILE A 1 102 ? 1.752 -0.179 3.860 1.00 84.88 102 ILE A CA 1
A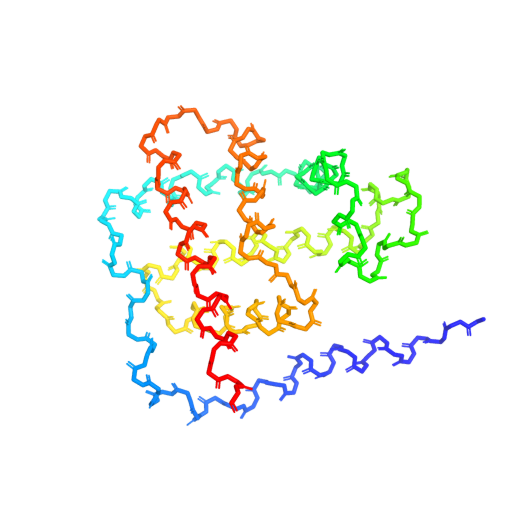TOM 810 C C . ILE A 1 102 ? 2.586 0.683 2.910 1.00 84.88 102 ILE A C 1
ATOM 812 O O . ILE A 1 102 ? 3.142 0.152 1.949 1.00 84.88 102 ILE A O 1
ATOM 816 N N . LEU A 1 103 ? 2.762 1.974 3.206 1.00 84.56 103 LEU A N 1
ATOM 817 C CA . LEU A 1 103 ? 3.617 2.853 2.402 1.00 84.56 103 LEU A CA 1
ATOM 818 C C . LEU A 1 103 ? 5.070 2.367 2.383 1.00 84.56 103 LEU A C 1
ATOM 820 O O . LEU A 1 103 ? 5.691 2.273 1.323 1.00 84.56 103 LEU A O 1
ATOM 824 N N . LYS A 1 104 ? 5.604 1.995 3.553 1.00 83.44 104 LYS A N 1
ATOM 825 C CA . LYS A 1 104 ? 6.951 1.431 3.681 1.00 83.44 104 LYS A CA 1
ATOM 826 C C . LYS A 1 104 ? 7.085 0.120 2.914 1.00 83.44 104 LYS A C 1
ATOM 828 O O . LYS A 1 104 ? 8.099 -0.097 2.263 1.00 83.44 104 LYS A O 1
ATOM 833 N N . MET A 1 105 ? 6.072 -0.738 2.972 1.00 83.69 105 MET A N 1
ATOM 834 C CA . MET A 1 105 ? 6.041 -1.997 2.239 1.00 83.69 105 MET A CA 1
ATOM 835 C C . MET A 1 105 ? 6.097 -1.762 0.724 1.00 83.69 105 MET A C 1
ATOM 837 O O . MET A 1 105 ? 6.960 -2.330 0.061 1.00 83.69 105 MET A O 1
ATOM 841 N N . ILE A 1 106 ? 5.241 -0.886 0.190 1.00 86.06 106 ILE A N 1
ATOM 842 C CA . ILE A 1 106 ? 5.238 -0.506 -1.233 1.00 86.06 106 ILE A CA 1
ATOM 843 C C . ILE A 1 106 ? 6.605 0.063 -1.641 1.00 86.06 106 ILE A C 1
ATOM 845 O O . ILE A 1 106 ? 7.167 -0.349 -2.656 1.00 86.06 106 ILE A O 1
ATOM 849 N N . LYS A 1 107 ? 7.186 0.942 -0.813 1.00 85.44 107 LYS A N 1
ATOM 850 C CA . LYS A 1 107 ? 8.534 1.485 -1.028 1.00 85.44 107 LYS A CA 1
ATOM 851 C C . LYS A 1 107 ? 9.585 0.386 -1.110 1.00 85.44 107 LYS A C 1
ATOM 853 O O . LYS A 1 107 ? 10.410 0.389 -2.016 1.00 85.44 107 LYS A O 1
ATOM 858 N N . THR A 1 108 ? 9.570 -0.548 -0.160 1.00 82.19 108 THR A N 1
ATOM 859 C CA . THR A 1 108 ? 10.502 -1.675 -0.157 1.00 82.19 108 THR A CA 1
ATOM 860 C C . THR A 1 108 ? 10.346 -2.520 -1.414 1.00 82.19 108 THR A C 1
ATOM 862 O O . THR A 1 108 ? 11.361 -2.912 -1.975 1.00 82.19 108 THR A O 1
ATOM 865 N N . PHE A 1 109 ? 9.121 -2.731 -1.901 1.00 80.50 109 PHE A N 1
ATOM 866 C CA . PHE A 1 109 ? 8.895 -3.460 -3.147 1.00 80.50 109 PHE A CA 1
ATOM 867 C C . PHE A 1 109 ? 9.515 -2.785 -4.362 1.00 80.50 109 PHE A C 1
ATOM 869 O O . PHE A 1 109 ? 10.244 -3.422 -5.118 1.00 80.50 109 PHE A O 1
ATOM 876 N N . ILE A 1 110 ? 9.272 -1.488 -4.512 1.00 83.88 110 ILE A N 1
ATOM 877 C CA . ILE A 1 110 ? 9.815 -0.710 -5.626 1.00 83.88 110 ILE A CA 1
ATOM 878 C C . ILE A 1 110 ? 11.345 -0.621 -5.524 1.00 83.88 110 ILE A C 1
ATOM 880 O O . ILE A 1 110 ? 12.045 -0.789 -6.517 1.00 83.88 110 ILE A O 1
ATOM 884 N N . ASN A 1 111 ? 11.899 -0.458 -4.322 1.00 79.44 111 ASN A N 1
ATOM 885 C CA . ASN A 1 111 ? 13.352 -0.466 -4.123 1.00 79.44 111 ASN A CA 1
ATOM 886 C C . ASN A 1 111 ? 13.970 -1.857 -4.322 1.00 79.44 111 ASN A C 1
ATOM 888 O O . ASN A 1 111 ? 15.133 -1.975 -4.704 1.00 79.44 111 ASN A O 1
ATOM 892 N N . GLY A 1 112 ? 13.202 -2.919 -4.086 1.00 72.19 112 GLY A N 1
ATOM 893 C CA . GLY A 1 112 ? 13.646 -4.293 -4.264 1.00 72.19 112 GLY A CA 1
ATOM 894 C C . GLY A 1 112 ? 13.897 -4.685 -5.714 1.00 72.19 112 GLY A C 1
ATOM 895 O O . GLY A 1 112 ? 14.545 -5.700 -5.937 1.00 72.19 112 GLY A O 1
ATOM 896 N N . PHE A 1 113 ? 13.527 -3.842 -6.689 1.00 67.75 113 PHE A N 1
ATOM 897 C CA . PHE A 1 113 ? 14.047 -3.935 -8.059 1.00 67.75 113 PHE A CA 1
ATOM 898 C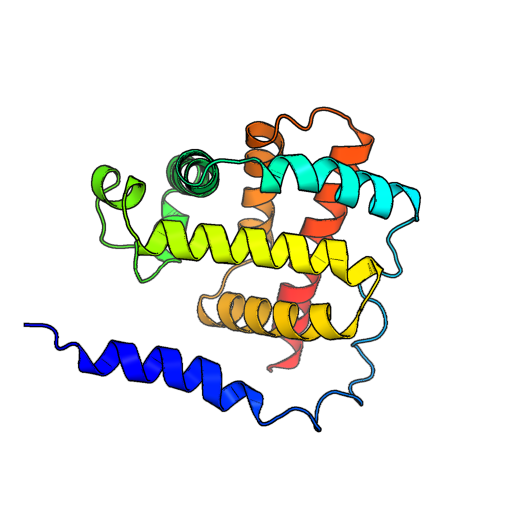 C . PHE A 1 113 ? 15.580 -3.916 -8.134 1.00 67.75 113 PHE A C 1
ATOM 900 O O . PHE A 1 113 ? 16.136 -4.321 -9.151 1.00 67.75 113 PHE A O 1
ATOM 907 N N . GLN A 1 114 ? 16.250 -3.426 -7.088 1.00 64.44 114 GLN A N 1
ATOM 908 C CA . GLN A 1 114 ? 17.706 -3.382 -6.966 1.00 64.44 114 GLN A CA 1
ATOM 909 C C . GLN A 1 114 ? 18.248 -4.354 -5.902 1.00 64.44 114 GLN A C 1
ATOM 911 O O . GLN A 1 114 ? 19.456 -4.569 -5.841 1.00 64.44 114 GLN A O 1
ATOM 916 N N . ASN A 1 115 ? 17.388 -4.913 -5.038 1.00 67.12 115 ASN A N 1
ATOM 917 C CA . ASN A 1 115 ? 17.780 -5.771 -3.916 1.00 67.12 115 ASN A CA 1
ATOM 918 C C . ASN A 1 115 ? 16.646 -6.746 -3.531 1.00 67.12 115 ASN A C 1
ATOM 920 O O . ASN A 1 115 ? 15.770 -6.430 -2.720 1.00 67.12 115 ASN A O 1
ATOM 924 N N . GLU A 1 116 ? 16.681 -7.945 -4.110 1.00 66.75 116 GLU A N 1
ATOM 925 C CA . GLU A 1 116 ? 15.619 -8.952 -3.986 1.00 66.75 116 GLU A CA 1
ATOM 926 C C . GLU A 1 116 ? 15.447 -9.513 -2.562 1.00 66.75 116 GLU A C 1
ATOM 928 O O . GLU A 1 116 ? 14.321 -9.784 -2.134 1.00 66.75 116 GLU A O 1
ATOM 933 N N . SER A 1 117 ? 16.527 -9.629 -1.780 1.00 68.94 117 SER A N 1
ATOM 934 C CA . SER A 1 117 ? 16.483 -10.259 -0.449 1.00 68.94 117 SER A CA 1
ATOM 935 C C . SER A 1 117 ? 15.637 -9.468 0.554 1.00 68.94 117 SER A C 1
ATOM 937 O O . SER A 1 117 ? 14.884 -10.036 1.347 1.00 68.94 117 SER A O 1
ATOM 939 N N . THR A 1 118 ? 15.680 -8.136 0.470 1.00 69.81 118 THR A N 1
ATOM 940 C CA . THR A 1 118 ? 14.888 -7.248 1.340 1.00 69.81 118 THR A CA 1
ATOM 941 C C . THR A 1 118 ? 13.390 -7.341 1.025 1.00 69.81 118 THR A C 1
ATOM 943 O O . THR A 1 118 ? 12.535 -7.233 1.909 1.00 69.81 118 THR A O 1
ATOM 946 N N . CYS A 1 119 ? 13.070 -7.603 -0.238 1.00 72.25 119 CYS A N 1
ATOM 947 C CA . CYS A 1 119 ? 11.715 -7.759 -0.738 1.00 72.25 119 CYS A CA 1
ATOM 948 C C . CYS A 1 119 ? 11.032 -9.025 -0.211 1.00 72.25 119 CYS A C 1
ATOM 950 O O . CYS A 1 119 ? 9.887 -8.967 0.245 1.00 72.25 119 CYS A O 1
ATOM 952 N N . ALA A 1 120 ? 11.749 -10.153 -0.207 1.00 74.31 120 ALA A N 1
ATOM 953 C CA . ALA A 1 120 ? 11.221 -11.440 0.240 1.00 74.31 120 ALA A CA 1
ATOM 954 C C . ALA A 1 120 ? 10.737 -11.403 1.703 1.00 74.31 120 ALA A C 1
ATOM 956 O O . ALA A 1 120 ? 9.646 -11.884 2.021 1.00 74.31 120 ALA A O 1
ATOM 957 N N . VAL A 1 121 ? 11.503 -10.763 2.594 1.00 77.25 121 VAL A N 1
ATOM 958 C CA . VAL A 1 121 ? 11.161 -10.652 4.024 1.00 77.25 121 VAL A CA 1
ATOM 959 C C . VAL A 1 121 ? 9.876 -9.849 4.237 1.00 77.25 121 VAL A C 1
ATOM 961 O O . VAL A 1 121 ? 9.000 -10.243 5.015 1.00 77.25 121 VAL A O 1
ATOM 964 N N . VAL A 1 122 ? 9.748 -8.711 3.554 1.00 76.00 122 VAL A N 1
ATOM 965 C CA . VAL A 1 122 ? 8.566 -7.846 3.661 1.00 76.00 122 VAL A CA 1
ATOM 966 C C . VAL A 1 122 ? 7.331 -8.539 3.089 1.00 76.00 122 VAL A C 1
ATOM 968 O O . VAL A 1 122 ? 6.272 -8.528 3.724 1.00 76.00 122 VAL A O 1
ATOM 971 N N . LEU A 1 123 ? 7.483 -9.211 1.950 1.00 77.44 123 LEU A N 1
ATOM 972 C CA . LEU A 1 123 ? 6.423 -9.984 1.313 1.00 77.44 123 LEU A CA 1
ATOM 973 C C . LEU A 1 123 ? 5.906 -11.091 2.225 1.00 77.44 123 LEU A C 1
ATOM 975 O O . LEU A 1 123 ? 4.703 -11.172 2.462 1.00 77.44 123 LEU A O 1
ATOM 979 N N . LYS A 1 124 ? 6.799 -11.859 2.855 1.00 78.38 124 LYS A N 1
ATOM 980 C CA . LYS A 1 124 ? 6.411 -12.930 3.778 1.00 78.38 124 LYS A CA 1
ATOM 981 C C . LYS A 1 124 ? 5.599 -12.428 4.973 1.00 78.38 124 LYS A C 1
ATOM 983 O O . LYS A 1 124 ? 4.634 -13.072 5.400 1.00 78.38 124 LYS A O 1
ATOM 988 N N . ARG A 1 125 ? 5.972 -11.270 5.528 1.00 79.81 125 ARG A N 1
ATOM 989 C CA . ARG A 1 125 ? 5.226 -10.629 6.625 1.00 79.81 125 ARG A CA 1
ATOM 990 C C . ARG A 1 125 ? 3.831 -10.217 6.169 1.00 79.81 125 ARG A C 1
ATOM 992 O O . ARG A 1 125 ? 2.855 -10.496 6.866 1.00 79.81 125 ARG A O 1
ATOM 999 N N . ALA A 1 126 ? 3.740 -9.604 4.992 1.00 79.25 126 ALA A N 1
ATOM 1000 C CA . ALA A 1 126 ? 2.474 -9.195 4.408 1.00 79.25 126 ALA A CA 1
ATOM 1001 C C . ALA A 1 126 ? 1.567 -10.403 4.132 1.00 79.25 126 ALA A C 1
ATOM 1003 O O . ALA A 1 126 ? 0.430 -10.423 4.597 1.00 79.25 126 ALA A O 1
ATOM 1004 N N . GLU A 1 127 ? 2.084 -11.447 3.485 1.00 79.06 127 GLU A N 1
ATOM 1005 C CA . GLU A 1 127 ? 1.383 -12.712 3.232 1.00 79.06 127 GLU A CA 1
ATOM 1006 C C . GLU A 1 127 ? 0.828 -13.332 4.522 1.00 79.06 127 GLU A C 1
ATOM 1008 O O . GLU A 1 127 ? -0.340 -13.718 4.583 1.00 79.06 127 GLU A O 1
ATOM 1013 N N . THR A 1 128 ? 1.651 -13.405 5.573 1.00 82.44 128 THR A N 1
ATOM 1014 C CA . THR A 1 128 ? 1.266 -13.995 6.865 1.00 82.44 128 THR A CA 1
ATOM 1015 C C . THR A 1 128 ? 0.102 -13.232 7.496 1.00 82.44 128 THR A C 1
ATOM 1017 O O . THR A 1 128 ? -0.863 -13.842 7.962 1.00 82.44 128 THR A O 1
ATOM 1020 N N . ALA A 1 129 ? 0.157 -11.897 7.478 1.00 81.31 129 ALA A N 1
ATOM 1021 C CA . ALA A 1 129 ? -0.921 -11.058 7.989 1.00 81.31 129 ALA A CA 1
ATOM 1022 C C . ALA A 1 129 ? -2.207 -11.214 7.161 1.00 81.31 129 ALA A C 1
ATOM 1024 O O . ALA A 1 129 ? -3.277 -11.430 7.730 1.00 81.31 129 ALA A O 1
ATOM 1025 N N . HIS A 1 130 ? -2.104 -11.177 5.830 1.00 84.62 130 HIS A N 1
ATOM 1026 C CA . HIS A 1 130 ? -3.260 -11.304 4.938 1.00 84.62 130 HIS A CA 1
ATOM 1027 C C . HIS A 1 130 ? -3.919 -12.682 5.049 1.00 84.62 130 HIS A C 1
ATOM 1029 O O . HIS A 1 130 ? -5.142 -12.777 5.021 1.00 84.62 130 HIS A O 1
ATOM 1035 N N . ARG A 1 131 ? -3.142 -13.747 5.274 1.00 83.38 131 ARG A N 1
ATOM 1036 C CA . ARG A 1 131 ? -3.677 -15.084 5.565 1.00 83.38 131 ARG A CA 1
ATOM 1037 C C . ARG A 1 131 ? -4.401 -15.135 6.905 1.00 83.38 131 ARG A C 1
ATOM 1039 O O . ARG A 1 131 ? -5.513 -15.643 6.971 1.00 83.38 131 ARG A O 1
ATOM 1046 N N . LYS A 1 132 ? -3.782 -14.604 7.966 1.00 83.88 132 LYS A N 1
ATOM 1047 C CA . LYS A 1 132 ? -4.348 -14.611 9.325 1.00 83.88 132 LYS A CA 1
ATOM 1048 C C . LYS A 1 132 ? -5.741 -13.977 9.381 1.00 83.88 132 LYS A C 1
ATOM 1050 O O . LYS A 1 132 ? -6.573 -14.425 10.162 1.00 83.88 132 LYS A O 1
ATOM 1055 N N . PHE A 1 133 ? -5.977 -12.944 8.575 1.00 84.31 133 PHE A N 1
ATOM 1056 C CA . PHE A 1 133 ? -7.250 -12.221 8.524 1.00 84.31 133 PHE A CA 1
ATOM 1057 C C . PHE A 1 133 ? -8.130 -12.596 7.322 1.00 84.31 133 PHE A C 1
ATOM 1059 O O . PHE A 1 133 ? -9.097 -11.894 7.048 1.00 84.31 133 PHE A O 1
ATOM 1066 N N . ASP A 1 134 ? -7.794 -13.682 6.616 1.00 85.88 134 ASP A N 1
ATOM 1067 C CA . ASP A 1 134 ? -8.463 -14.158 5.398 1.00 85.88 134 ASP A CA 1
ATOM 1068 C C . ASP A 1 134 ? -8.756 -13.054 4.365 1.00 85.88 134 ASP A C 1
ATOM 1070 O O . ASP A 1 134 ? -9.812 -12.992 3.734 1.00 85.88 134 ASP A O 1
ATOM 1074 N N . ILE A 1 135 ? -7.783 -12.167 4.164 1.00 85.56 135 ILE A N 1
ATOM 1075 C CA . ILE A 1 135 ? -7.889 -11.114 3.161 1.00 85.56 135 ILE A CA 1
ATOM 1076 C C . ILE A 1 135 ? -7.840 -11.767 1.775 1.00 85.56 135 ILE A C 1
ATOM 1078 O O . ILE A 1 135 ? -7.000 -12.631 1.486 1.00 85.56 135 ILE A O 1
ATOM 1082 N N . LYS A 1 136 ? -8.786 -11.391 0.917 1.00 86.94 136 LYS A N 1
ATOM 1083 C CA . LYS A 1 136 ? -8.910 -11.884 -0.456 1.00 86.94 136 LYS A CA 1
ATOM 1084 C C . LYS A 1 136 ? -8.097 -11.006 -1.415 1.00 86.94 136 LYS A C 1
ATOM 1086 O O . LYS A 1 136 ? -8.048 -9.791 -1.217 1.00 86.94 136 LYS A O 1
ATOM 1091 N N . PRO A 1 137 ? -7.541 -11.574 -2.500 1.00 83.44 137 PRO A N 1
ATOM 1092 C CA . PRO A 1 137 ? -6.843 -10.811 -3.544 1.00 83.44 137 PRO A CA 1
ATOM 1093 C C . PRO A 1 137 ? -7.654 -9.618 -4.080 1.00 83.44 137 PRO A C 1
ATOM 1095 O O . PRO A 1 137 ? -7.123 -8.526 -4.281 1.00 83.44 137 PRO A O 1
ATOM 1098 N N . SER A 1 138 ? -8.972 -9.791 -4.228 1.00 84.75 138 SER A N 1
ATOM 1099 C CA . SER A 1 138 ? -9.878 -8.725 -4.666 1.00 84.75 138 SER A CA 1
ATOM 1100 C C . SER A 1 138 ? -9.955 -7.550 -3.686 1.00 84.75 138 SER A C 1
ATOM 1102 O O . SER A 1 138 ? -10.070 -6.413 -4.128 1.00 84.75 138 SER A O 1
ATOM 1104 N N . GLN A 1 139 ? -9.842 -7.801 -2.377 1.00 87.81 139 GLN A N 1
ATOM 1105 C CA . GLN A 1 139 ? -9.879 -6.760 -1.341 1.00 87.81 139 GLN A CA 1
ATOM 1106 C C . GLN A 1 139 ? -8.599 -5.926 -1.338 1.00 87.81 139 GLN A C 1
ATOM 1108 O O . GLN A 1 139 ? -8.648 -4.716 -1.139 1.00 87.81 139 GLN A O 1
ATOM 1113 N N . VAL A 1 140 ? -7.459 -6.561 -1.615 1.00 84.75 140 VAL A N 1
ATOM 1114 C CA . VAL A 1 140 ? -6.181 -5.865 -1.812 1.00 84.75 140 VAL A CA 1
ATOM 1115 C C . VAL A 1 140 ? -6.233 -5.001 -3.071 1.00 84.75 140 VAL A C 1
ATOM 1117 O O . VAL A 1 140 ? -5.814 -3.846 -3.056 1.00 84.75 140 VAL A O 1
ATOM 1120 N N . SER A 1 141 ? -6.818 -5.533 -4.146 1.00 85.88 141 SER A N 1
ATOM 1121 C CA . SER A 1 141 ? -6.974 -4.820 -5.418 1.00 85.88 141 SER A CA 1
ATOM 1122 C C . SER A 1 141 ? -7.896 -3.595 -5.320 1.00 85.88 141 SER A C 1
ATOM 1124 O O . SER A 1 141 ? -7.743 -2.662 -6.101 1.00 85.88 141 SER A O 1
ATOM 1126 N N . THR A 1 142 ? -8.809 -3.537 -4.340 1.00 90.06 142 THR A N 1
ATOM 1127 C CA . THR A 1 142 ? -9.655 -2.352 -4.086 1.00 90.06 142 THR A CA 1
ATOM 1128 C C . THR A 1 142 ? -8.843 -1.119 -3.671 1.00 90.06 142 THR A C 1
ATOM 1130 O O . THR A 1 142 ? -9.277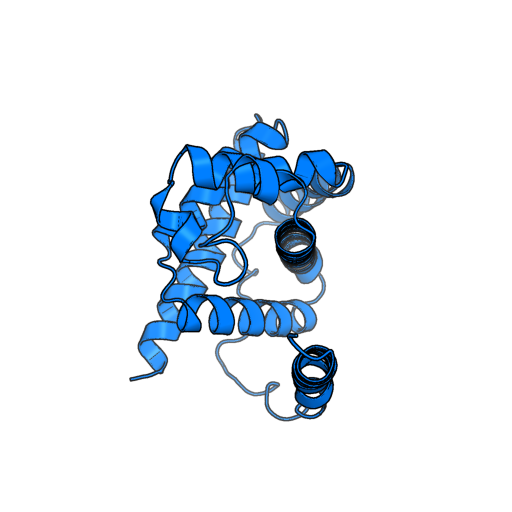 0.005 -3.900 1.00 90.06 142 THR A O 1
ATOM 1133 N N . LEU A 1 143 ? -7.651 -1.304 -3.095 1.00 88.00 143 LEU A N 1
ATOM 1134 C CA . LEU A 1 143 ? -6.791 -0.196 -2.671 1.00 88.00 143 LEU A CA 1
ATOM 1135 C C . LEU A 1 143 ? -6.168 0.557 -3.858 1.00 88.00 143 LEU A C 1
ATOM 1137 O O . LEU A 1 143 ? -5.882 1.748 -3.754 1.00 88.00 143 LEU A O 1
ATOM 1141 N N . PHE A 1 144 ? -5.960 -0.133 -4.983 1.00 90.12 144 PHE A N 1
ATOM 1142 C CA . PHE A 1 144 ? -5.291 0.408 -6.165 1.00 90.12 144 PHE A CA 1
ATOM 1143 C C . PHE A 1 144 ? -5.945 1.687 -6.727 1.00 90.12 144 PHE A C 1
ATOM 1145 O O . PHE A 1 144 ? -5.239 2.693 -6.813 1.00 90.12 144 PHE A O 1
ATOM 1152 N N . PRO A 1 145 ? -7.246 1.710 -7.094 1.00 90.06 145 PRO A N 1
ATOM 1153 C CA . PRO A 1 145 ? -7.859 2.908 -7.674 1.00 90.06 145 PRO A CA 1
ATOM 1154 C C . PRO A 1 145 ? -7.825 4.106 -6.715 1.00 90.06 145 PRO A C 1
ATOM 1156 O O . PRO A 1 145 ? -7.503 5.212 -7.142 1.00 90.06 145 PRO A O 1
ATOM 1159 N N . ILE A 1 146 ? -8.047 3.870 -5.417 1.00 92.00 146 ILE A N 1
ATOM 1160 C CA . ILE A 1 146 ? -7.985 4.903 -4.371 1.00 92.00 146 ILE A CA 1
ATOM 1161 C C . ILE A 1 146 ? -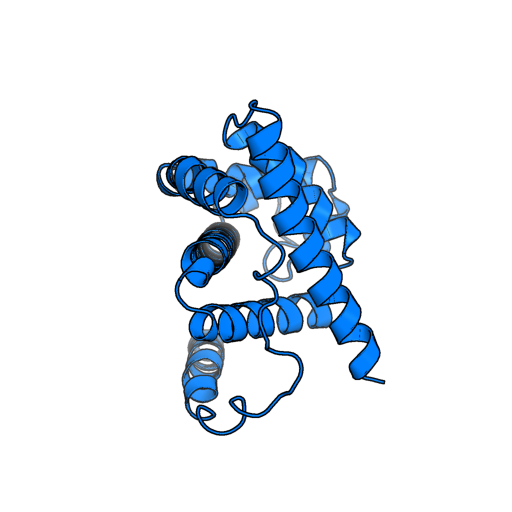6.582 5.516 -4.302 1.00 92.00 146 ILE A C 1
ATOM 1163 O O . ILE A 1 146 ? -6.427 6.733 -4.215 1.00 92.00 146 ILE A O 1
ATOM 1167 N N . LEU A 1 147 ? -5.544 4.676 -4.358 1.00 88.75 147 LEU A N 1
ATOM 1168 C CA . LEU A 1 147 ? -4.163 5.140 -4.329 1.00 88.75 147 LEU A CA 1
ATOM 1169 C C . LEU A 1 147 ? -3.817 5.976 -5.570 1.00 88.75 147 LEU A C 1
ATOM 1171 O O . LEU A 1 147 ? -3.156 7.002 -5.438 1.00 88.75 147 LEU A O 1
ATOM 1175 N N . MET A 1 148 ? -4.259 5.564 -6.761 1.00 90.62 148 MET A N 1
ATOM 1176 C CA . MET A 1 148 ? -3.999 6.315 -7.998 1.00 90.62 148 MET A CA 1
ATOM 1177 C C . MET A 1 148 ? -4.655 7.696 -7.984 1.00 90.62 148 MET A C 1
ATOM 1179 O O . MET A 1 148 ? -4.030 8.661 -8.423 1.00 90.62 148 MET A O 1
ATOM 1183 N N . GLU A 1 149 ? -5.874 7.793 -7.450 1.00 90.44 149 GLU A N 1
ATOM 1184 C CA . GLU A 1 149 ? -6.598 9.058 -7.311 1.00 90.44 149 GLU A CA 1
ATOM 1185 C C . GLU A 1 149 ? -5.910 9.993 -6.309 1.00 90.44 149 GLU A C 1
ATOM 1187 O O . GLU A 1 149 ? -5.602 11.134 -6.644 1.00 90.44 149 GLU A O 1
ATOM 1192 N N . ILE A 1 150 ? -5.586 9.503 -5.106 1.00 86.88 150 ILE A N 1
ATOM 1193 C CA . ILE A 1 150 ? -4.947 10.318 -4.057 1.00 86.88 150 ILE A CA 1
ATOM 1194 C C . ILE A 1 150 ? -3.557 10.808 -4.478 1.00 86.88 150 ILE A C 1
ATOM 1196 O O . ILE A 1 150 ? -3.154 11.913 -4.119 1.00 86.88 150 ILE A O 1
ATOM 1200 N N . LEU A 1 151 ? -2.820 10.004 -5.245 1.00 84.31 151 LEU A N 1
ATOM 1201 C CA . LEU A 1 151 ? -1.507 10.381 -5.769 1.00 84.31 151 LEU A CA 1
ATOM 1202 C C . LEU A 1 151 ? -1.565 11.251 -7.028 1.00 84.31 151 LEU A C 1
ATOM 1204 O O . LEU A 1 151 ? -0.505 11.629 -7.546 1.00 84.31 151 LEU A O 1
ATOM 1208 N N . ASP A 1 152 ? -2.761 11.527 -7.552 1.00 88.00 152 ASP A N 1
ATOM 1209 C CA . ASP A 1 152 ? -2.958 12.198 -8.835 1.00 88.00 152 ASP A CA 1
ATOM 1210 C C . ASP A 1 152 ? -2.065 11.574 -9.931 1.00 88.00 152 ASP A C 1
ATOM 1212 O O . ASP A 1 152 ? -1.228 12.212 -10.583 1.00 88.00 152 ASP A O 1
ATOM 1216 N N . ILE A 1 153 ? -2.131 10.245 -10.048 1.00 88.00 153 ILE A N 1
ATOM 1217 C CA . ILE A 1 153 ? -1.443 9.492 -11.097 1.00 88.00 153 ILE A CA 1
ATOM 1218 C C . ILE A 1 153 ? -2.447 9.272 -12.217 1.00 88.00 153 ILE A C 1
ATOM 1220 O O . ILE A 1 153 ? -3.230 8.330 -12.184 1.00 88.00 153 ILE A O 1
ATOM 1224 N N . SER A 1 154 ? -2.406 10.132 -13.229 1.00 87.06 154 SER A N 1
ATOM 1225 C CA . SER A 1 154 ? -3.299 10.086 -14.396 1.00 87.06 154 SER A CA 1
ATOM 1226 C C . SER A 1 154 ? -2.648 9.502 -15.654 1.00 87.06 154 SER A C 1
ATOM 1228 O O . SER A 1 154 ? -3.340 9.150 -16.604 1.00 87.06 154 SER A O 1
ATOM 1230 N N . HIS A 1 155 ? -1.318 9.370 -15.680 1.00 92.00 155 HIS A N 1
ATOM 1231 C CA . HIS A 1 155 ? -0.605 8.844 -16.844 1.00 92.00 155 HIS A CA 1
ATOM 1232 C C . HIS A 1 155 ? -0.826 7.330 -17.001 1.00 92.00 155 HIS A C 1
ATOM 1234 O O . HIS A 1 155 ? -0.461 6.550 -16.117 1.00 92.00 155 HIS A O 1
ATOM 1240 N N . ASN A 1 156 ? -1.371 6.917 -18.149 1.00 93.38 156 ASN A N 1
ATOM 1241 C CA . ASN A 1 156 ? -1.818 5.542 -18.405 1.00 93.38 156 ASN A CA 1
ATOM 1242 C C . ASN A 1 156 ? -0.724 4.485 -18.195 1.00 93.38 156 ASN A C 1
ATOM 1244 O O . ASN A 1 156 ? -0.980 3.464 -17.562 1.00 93.38 156 ASN A O 1
ATOM 1248 N N . GLU A 1 157 ? 0.504 4.720 -18.675 1.00 94.81 157 GLU A N 1
ATOM 1249 C CA . GLU A 1 157 ? 1.601 3.755 -18.479 1.00 94.81 157 GLU A CA 1
ATOM 1250 C C . GLU A 1 157 ? 1.968 3.607 -16.999 1.00 94.81 157 GLU A C 1
ATOM 1252 O O . GLU A 1 157 ? 2.284 2.514 -16.532 1.00 94.81 157 GLU A O 1
ATOM 1257 N N . THR A 1 158 ? 1.897 4.704 -16.243 1.00 94.12 158 THR A N 1
ATOM 1258 C CA . THR A 1 158 ? 2.212 4.707 -14.813 1.00 94.12 158 THR A CA 1
ATOM 1259 C C . THR A 1 158 ? 1.149 3.926 -14.051 1.00 94.12 158 THR A C 1
ATOM 1261 O O . THR A 1 158 ? 1.488 3.055 -13.253 1.00 94.12 158 THR A O 1
ATOM 1264 N N . GLN A 1 159 ? -0.133 4.167 -14.345 1.00 94.25 159 GLN A N 1
ATOM 1265 C CA . GLN A 1 159 ? -1.231 3.387 -13.772 1.00 94.25 159 GLN A CA 1
ATOM 1266 C C . GLN A 1 159 ? -1.122 1.899 -14.126 1.00 94.25 159 GLN A C 1
ATOM 1268 O O . GLN A 1 159 ? -1.343 1.056 -13.260 1.00 94.25 159 GLN A O 1
ATOM 1273 N N . ALA A 1 160 ? -0.748 1.560 -15.363 1.00 94.06 160 ALA A N 1
ATOM 1274 C CA . ALA A 1 160 ? -0.554 0.174 -15.781 1.00 94.06 160 ALA A CA 1
ATOM 1275 C C . ALA A 1 160 ? 0.574 -0.512 -14.989 1.00 94.06 160 ALA A C 1
ATOM 1277 O O . ALA A 1 160 ? 0.394 -1.635 -14.515 1.00 94.06 160 ALA A O 1
ATOM 1278 N N . ALA A 1 161 ? 1.699 0.177 -14.773 1.00 93.50 161 ALA A N 1
ATOM 1279 C CA . ALA A 1 161 ? 2.802 -0.339 -13.965 1.00 93.50 161 ALA A CA 1
ATOM 1280 C C . ALA A 1 161 ? 2.390 -0.559 -12.496 1.00 93.50 161 ALA A C 1
ATOM 1282 O O . ALA A 1 161 ? 2.691 -1.604 -11.915 1.00 93.50 161 ALA A O 1
ATOM 1283 N N . TRP A 1 162 ? 1.645 0.381 -11.902 1.00 92.81 162 TRP A N 1
ATOM 1284 C CA . TRP A 1 162 ? 1.094 0.224 -10.551 1.00 92.81 162 TRP A CA 1
ATOM 1285 C C . TRP A 1 162 ? 0.076 -0.911 -10.461 1.00 92.81 162 TRP A C 1
ATOM 1287 O O . TRP A 1 162 ? 0.132 -1.709 -9.527 1.00 92.81 162 TRP A O 1
ATOM 1297 N N . LYS A 1 163 ? -0.821 -1.034 -11.441 1.00 91.88 163 LYS A N 1
ATOM 1298 C CA . LYS A 1 163 ? -1.787 -2.133 -11.505 1.00 91.88 163 LYS A CA 1
ATOM 1299 C C . LYS A 1 163 ? -1.070 -3.480 -11.515 1.00 91.88 163 LYS A C 1
ATOM 1301 O O . LYS A 1 163 ? -1.375 -4.338 -10.692 1.00 91.88 163 LYS A O 1
ATOM 1306 N N . LYS A 1 164 ? -0.052 -3.625 -12.365 1.00 90.81 164 LYS A N 1
ATOM 1307 C CA . LYS A 1 164 ? 0.789 -4.824 -12.439 1.00 90.81 164 LYS A CA 1
ATOM 1308 C C . LYS A 1 164 ? 1.477 -5.137 -11.106 1.00 90.81 164 LYS A C 1
ATOM 1310 O O . LYS A 1 164 ? 1.557 -6.305 -10.725 1.00 90.81 164 LYS A O 1
ATOM 1315 N N . LEU A 1 165 ? 1.936 -4.122 -10.366 1.00 88.75 165 LEU A N 1
ATOM 1316 C CA . LEU A 1 165 ? 2.495 -4.285 -9.016 1.00 88.75 165 LEU A CA 1
ATOM 1317 C C . LEU A 1 165 ? 1.465 -4.863 -8.033 1.00 88.75 165 LEU A C 1
ATOM 1319 O O . LEU A 1 165 ? 1.746 -5.858 -7.362 1.00 88.75 165 LEU A O 1
ATOM 1323 N N . PHE A 1 166 ? 0.259 -4.295 -7.989 1.00 88.06 166 PHE A N 1
ATOM 1324 C CA . PHE A 1 166 ? -0.821 -4.773 -7.119 1.00 88.06 166 PHE A CA 1
ATOM 1325 C C . PHE A 1 166 ? -1.330 -6.170 -7.503 1.00 88.06 166 PHE A C 1
ATOM 1327 O O . PHE A 1 166 ? -1.602 -6.985 -6.619 1.00 88.06 166 PHE A O 1
ATOM 1334 N N . GLU A 1 167 ? -1.421 -6.481 -8.796 1.00 86.75 167 GLU A N 1
ATOM 1335 C CA . GLU A 1 167 ? -1.781 -7.814 -9.294 1.00 86.75 167 GLU A CA 1
ATOM 1336 C C . GLU A 1 167 ? -0.726 -8.855 -8.911 1.00 86.75 167 GLU A C 1
ATOM 1338 O O . GLU A 1 167 ? -1.064 -9.917 -8.391 1.00 86.75 167 GLU A O 1
ATOM 1343 N N . THR A 1 168 ? 0.558 -8.524 -9.078 1.00 84.12 168 THR A N 1
ATOM 1344 C CA . THR A 1 168 ? 1.679 -9.389 -8.674 1.00 84.12 168 THR A CA 1
ATOM 1345 C C . THR A 1 168 ? 1.598 -9.731 -7.187 1.00 84.12 168 THR A C 1
ATOM 1347 O O . THR A 1 168 ? 1.699 -10.896 -6.798 1.00 84.12 168 THR A O 1
ATOM 1350 N N . PHE A 1 169 ? 1.353 -8.724 -6.348 1.00 80.56 169 PHE A N 1
ATOM 1351 C CA . PHE A 1 169 ? 1.200 -8.906 -4.909 1.00 80.56 169 PHE A CA 1
ATOM 1352 C C . PHE A 1 169 ? -0.044 -9.738 -4.552 1.00 80.56 169 PHE A C 1
ATOM 1354 O O . PHE A 1 169 ? 0.023 -10.649 -3.724 1.00 80.56 169 PHE A O 1
ATOM 1361 N N . SER A 1 170 ? -1.166 -9.486 -5.228 1.00 82.31 170 SER A N 1
ATOM 1362 C CA . SER A 1 170 ? -2.423 -10.218 -5.042 1.00 82.31 170 SER A CA 1
ATOM 1363 C C . SER A 1 170 ? -2.282 -11.709 -5.382 1.00 82.31 170 SER A C 1
ATOM 1365 O O . SER A 1 170 ? -2.679 -12.560 -4.583 1.00 82.31 170 SER A O 1
ATOM 1367 N N . ILE A 1 171 ? -1.638 -12.031 -6.510 1.00 80.50 171 ILE A N 1
ATOM 1368 C CA . ILE A 1 171 ? -1.330 -13.410 -6.929 1.00 80.50 171 ILE A CA 1
ATOM 1369 C C . ILE A 1 171 ? -0.426 -14.098 -5.904 1.00 80.50 171 ILE A C 1
ATOM 1371 O O . ILE A 1 171 ? -0.591 -15.285 -5.618 1.00 80.50 171 ILE A O 1
ATOM 1375 N N . ARG A 1 172 ? 0.539 -13.372 -5.329 1.00 76.75 172 ARG A N 1
ATOM 1376 C CA . ARG A 1 172 ? 1.442 -13.949 -4.331 1.00 76.75 172 ARG A CA 1
ATOM 1377 C C . ARG A 1 172 ? 0.707 -14.325 -3.044 1.00 76.75 172 ARG A C 1
ATOM 1379 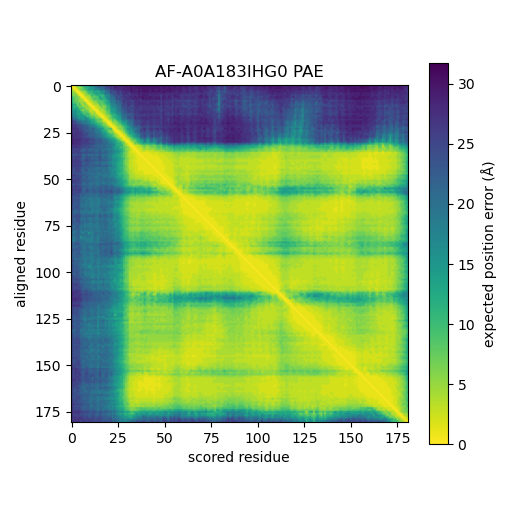O O . ARG A 1 172 ? 0.892 -15.439 -2.549 1.00 76.75 172 ARG A O 1
ATOM 1386 N N . ILE A 1 173 ? -0.163 -13.443 -2.544 1.00 74.50 173 ILE A N 1
ATOM 1387 C CA . ILE A 1 173 ? -1.024 -13.741 -1.388 1.00 74.50 173 ILE A CA 1
ATOM 1388 C C . ILE A 1 173 ? -1.868 -14.996 -1.652 1.00 74.50 173 ILE A C 1
ATOM 1390 O O . ILE A 1 173 ? -2.013 -15.836 -0.762 1.00 74.50 173 ILE A O 1
ATOM 1394 N N . GLU A 1 174 ? -2.400 -15.144 -2.867 1.00 73.81 174 GLU A N 1
ATOM 1395 C CA . GLU A 1 174 ? -3.231 -16.282 -3.264 1.00 73.81 174 GLU A CA 1
ATOM 1396 C C . GLU A 1 174 ? -2.455 -17.602 -3.340 1.00 73.81 174 GLU A C 1
ATOM 1398 O O . GLU A 1 174 ? -2.844 -18.577 -2.694 1.00 73.81 174 GLU A O 1
ATOM 1403 N N . LYS A 1 175 ? -1.326 -17.634 -4.063 1.00 70.06 175 LYS A N 1
ATOM 1404 C CA . LYS A 1 175 ? -0.498 -18.844 -4.226 1.00 70.06 175 LYS A CA 1
ATOM 1405 C C . LYS A 1 175 ? -0.086 -19.443 -2.884 1.00 70.06 175 LYS A C 1
ATOM 1407 O O . LYS A 1 175 ? -0.056 -20.658 -2.728 1.00 70.06 175 LYS A O 1
ATOM 1412 N N . MET A 1 176 ? 0.156 -18.605 -1.882 1.00 62.38 176 MET A N 1
ATOM 1413 C CA . MET A 1 176 ? 0.548 -19.054 -0.551 1.00 62.38 176 MET A CA 1
ATOM 1414 C C . MET A 1 176 ? -0.601 -19.625 0.293 1.00 62.38 176 MET A C 1
ATOM 1416 O O . MET A 1 176 ? -0.309 -20.302 1.278 1.00 62.38 176 MET A O 1
ATOM 1420 N N . LYS A 1 177 ? -1.879 -19.397 -0.056 1.00 58.91 177 LYS A N 1
ATOM 1421 C CA . LYS A 1 177 ? -3.009 -20.115 0.570 1.00 58.91 177 LYS A CA 1
ATOM 1422 C C . LYS A 1 177 ? -3.039 -21.591 0.147 1.00 58.91 177 LYS A C 1
ATOM 1424 O O . LYS A 1 177 ? -3.450 -22.432 0.941 1.00 58.91 177 LYS A O 1
ATOM 1429 N N . LEU A 1 178 ? -2.568 -21.901 -1.065 1.00 55.09 178 LEU A N 1
ATOM 1430 C CA . LEU A 1 178 ? -2.620 -23.243 -1.660 1.00 55.09 178 LEU A CA 1
ATOM 1431 C C . LEU A 1 178 ? -1.543 -24.203 -1.121 1.00 55.09 178 LEU A C 1
ATOM 1433 O O . LEU A 1 178 ? -1.788 -25.398 -1.063 1.00 55.09 178 LEU A O 1
ATOM 1437 N N . TYR A 1 179 ? -0.388 -23.696 -0.675 1.00 51.75 179 TYR A N 1
ATOM 1438 C CA . TYR A 1 179 ? 0.720 -24.511 -0.135 1.00 51.75 179 TYR A CA 1
ATOM 1439 C C . TYR A 1 179 ? 0.634 -24.793 1.377 1.00 51.75 179 TYR A C 1
ATOM 1441 O O . TYR A 1 179 ? 1.584 -25.297 1.970 1.00 51.75 179 TYR A O 1
ATOM 1449 N N . SER A 1 180 ? -0.467 -24.414 2.028 1.00 45.97 180 SER A N 1
ATOM 1450 C CA . SER A 1 180 ? -0.701 -24.639 3.466 1.00 45.97 180 SER A CA 1
ATOM 1451 C C . SER A 1 180 ? -1.832 -25.631 3.766 1.00 45.97 180 SER A C 1
ATOM 1453 O O . SER A 1 180 ? -2.307 -25.667 4.901 1.00 45.97 180 SER A O 1
ATOM 1455 N N . MET A 1 181 ? -2.256 -26.401 2.759 1.00 41.88 181 MET A N 1
ATOM 1456 C CA . MET A 1 181 ? -3.045 -27.632 2.911 1.00 41.88 181 MET A CA 1
ATOM 1457 C C . MET A 1 181 ? -2.117 -28.836 2.796 1.00 41.88 181 MET A C 1
ATOM 1459 O O . MET A 1 181 ? -2.374 -29.821 3.517 1.00 41.88 181 MET A O 1
#

Secondary structure (DSSP, 8-state):
---THHHHHHHHHHHHTTS-TTSSTT-TT-S-TTTTS-HHHHHHHHHHHHHHHTS-HHHHHHHHHHHHHH-GGGGGG-TTTTTS-HHHHHT-HHHHHHHHHHHHHHHHHHHTTS-HHHHHHHHHHHHHHHHHTT--HHHHHTHHHHHHHHTT---HHHHHHHHHHHHHHHHHHHHHHHTT-

InterPro domains:
  IPR000971 Globin [PF00042] (62-170)
  IPR000971 Globin [PS01033] (36-178)
  IPR009050 Globin-like superfamily [SSF46458] (36-171)
  IPR012292 Globin/Protoglobin [G3DSA:1.10.490.10] (37-175)
  IPR044399 Myoglobin-like, M family globin domain [cd01040] (48-169)

pLDDT: mean 75.11, std 20.66, range [27.34, 94.81]

Foldseek 3Di:
DDDPVVVVVVVVVVVVVVPPPPPPPPDPPLPPLPVPDDPVLLVLLVVLLVLVVPDDLLLLLVLVLVLCVVPVVCQCLQVVRVPDDSVQSSPDPSSSVVSVLVSVLSVQCSVCVVPSVSNVVSLVVVLVSCVVSVPALVSLLSSLVSVCVSSVPPDPSSSVSSSSVSNSSRVSSVVVVVVPD